Protein AF-W7VVU3-F1 (afdb_monomer)

Secondary structure (DSSP, 8-state):
--S--PPPHHHHHHHHHHHHHHHHHHHHHS------TTS-HHHHHHHHHHHHHHH-HHHHHHHHHHHHHHHHHHHHHGGGT--SSTTHHHHHHHHHHHHHHHHHHHHHHTTSS-TTTTHHHHHHHHHHHHHHHHHHTSS--SSGGGGTT-B--S-HHHHHHHHHTPPP--SHHHHHHHHHHHHHHHHHHHHHHGGG-TTEEEEEEEE-SS-EEEEEEE-S--TT-GGGGHHHHHHHHTT--

Radius of gyration: 20.14 Å; Cα contacts (8 Å, |Δi|>4): 264; chains: 1; bounding box: 54×47×54 Å

Sequence (241 aa):
MKGLELMPLEETVKWAKHNSWYVADLLARRGTEGVNPLIPRAEYEMLSFQTTFLQHPWLYMWLGEKVGMEGIRATCSSGHRQFGIKTITPCNIQWGCGIALFGRLFLIDGGLIGPNDYLDNLRIIYSFWRTVFEGYMRQRKPAVMDLGYTLQVLDQDVVEDLGNQVEPLNDPELRATVGQFNSLVQLMGFLDHYDNRLGLGDTGPYDLGDRLMIVRDCFVNEKAYPWTYVWEISRSRTRSC

Nearest PDB structures (foldseek):
  6xy4-assembly1_A  TM=2.802E-01  e=9.284E+00  Sheeppox virus (strain TU-V02127)

Solvent-accessible surface area (backbone atoms only — not comparable to full-atom values): 13549 Å² total; per-residue (Å²): 139,77,42,74,75,67,50,53,69,71,60,42,53,52,51,52,58,55,47,54,52,49,52,51,51,49,62,74,73,42,79,77,77,67,86,49,93,89,48,71,53,69,64,51,49,51,52,51,16,33,46,38,38,74,72,41,49,60,55,57,51,49,48,17,57,74,54,26,53,66,48,47,16,52,53,17,38,49,24,27,81,39,86,53,75,32,51,46,49,34,51,52,49,44,45,54,39,49,37,18,53,50,13,49,50,52,35,40,74,69,66,75,43,60,96,79,54,65,56,66,44,52,25,52,42,51,29,52,40,49,38,36,28,36,21,35,67,70,35,94,53,98,46,59,69,80,50,77,66,42,45,70,45,58,40,68,70,57,53,51,54,53,60,72,67,65,76,84,70,77,52,69,67,61,36,52,51,51,51,52,50,53,52,49,52,52,51,45,9,36,66,71,51,33,96,73,54,63,26,56,48,78,35,19,70,41,82,71,85,89,51,77,44,73,51,73,44,76,45,73,71,49,88,92,41,79,75,43,51,64,65,60,63,59,58,70,62,67,77,74,123

Foldseek 3Di:
DPFFDFDDLVVLVVLLVVLVVVVCCCVVPDCPPDPDVVDPCVVVLLVVLLCLQPPPLVVLVVCRVPQGLVSLLQQQQVVQADFPDSLLVLVVLLCSLSSNSVNVVSCCVVVVDPPPPPSVSSRSSVSSQQSSCCSQQVDSDNDCVVVVVARARHDPVNVVVVVVVDDDPPDPVSVVVVVVVVVVLQVLLCVQVPPVSSQKDWHGQDDPPVDTDIDMGGDQADPVDPSSCPVVVVVVVVVPD

Mean predicted aligned error: 8.35 Å

pLDDT: mean 79.0, std 14.34, range [35.91, 96.75]

Structure (mmCIF, N/CA/C/O backbone):
data_AF-W7VVU3-F1
#
_entry.id   AF-W7VVU3-F1
#
loop_
_atom_site.group_PDB
_atom_site.id
_atom_site.type_symbol
_atom_site.label_atom_id
_atom_site.label_alt_id
_atom_site.label_comp_id
_atom_site.label_asym_id
_atom_site.label_entity_id
_atom_site.label_seq_id
_atom_site.pdbx_PDB_ins_code
_atom_site.Cartn_x
_atom_site.Cartn_y
_atom_site.Cartn_z
_atom_site.occupancy
_atom_site.B_iso_or_equiv
_atom_site.auth_seq_id
_atom_site.auth_comp_id
_atom_site.auth_asym_id
_atom_site.auth_atom_id
_atom_site.pdbx_PDB_model_num
ATOM 1 N N . MET A 1 1 ? 20.011 12.086 -13.834 1.00 48.38 1 MET A N 1
ATOM 2 C CA . MET A 1 1 ? 19.241 11.393 -12.781 1.00 48.38 1 MET A CA 1
ATOM 3 C C . MET A 1 1 ? 19.939 11.566 -11.440 1.00 48.38 1 MET A C 1
ATOM 5 O O . MET A 1 1 ? 20.890 10.849 -11.160 1.00 48.38 1 MET A O 1
ATOM 9 N N . LYS A 1 2 ? 19.528 12.544 -10.631 1.00 47.12 2 LYS A N 1
ATOM 10 C CA . LYS A 1 2 ? 19.931 12.642 -9.220 1.00 47.12 2 LYS A CA 1
ATOM 11 C C . LYS A 1 2 ? 18.675 12.311 -8.414 1.00 47.12 2 LYS A C 1
ATOM 13 O O . LYS A 1 2 ? 17.773 13.134 -8.411 1.00 47.12 2 LYS A O 1
ATOM 18 N N . GLY A 1 3 ? 18.555 11.116 -7.837 1.00 63.38 3 GLY A N 1
ATOM 19 C CA . GLY A 1 3 ? 17.402 10.817 -6.974 1.00 63.38 3 GLY A CA 1
ATOM 20 C C . GLY A 1 3 ? 17.065 9.340 -6.823 1.00 63.38 3 GLY A C 1
ATOM 21 O O . GLY A 1 3 ? 17.047 8.859 -5.698 1.00 63.38 3 GLY A O 1
ATOM 22 N N . LEU A 1 4 ? 16.835 8.615 -7.925 1.00 71.94 4 LEU A N 1
ATOM 23 C CA . LEU A 1 4 ? 16.454 7.198 -7.881 1.00 71.94 4 LEU A CA 1
ATOM 24 C C . LEU A 1 4 ? 17.680 6.289 -8.050 1.00 71.94 4 LEU A C 1
ATOM 26 O O . LEU A 1 4 ? 18.235 6.179 -9.144 1.00 71.94 4 LEU A O 1
ATOM 30 N N . GLU A 1 5 ? 18.093 5.629 -6.970 1.00 81.81 5 GLU A N 1
ATOM 31 C CA . GLU A 1 5 ? 19.076 4.547 -7.032 1.00 81.81 5 GLU A CA 1
ATOM 32 C C . GLU A 1 5 ? 18.390 3.281 -7.554 1.00 81.81 5 GLU A C 1
ATOM 34 O O . GLU A 1 5 ? 17.555 2.682 -6.873 1.00 81.81 5 GLU A O 1
ATOM 39 N N . LEU A 1 6 ? 18.718 2.897 -8.790 1.00 88.25 6 LEU A N 1
ATOM 40 C CA . LEU A 1 6 ? 18.135 1.714 -9.407 1.00 88.25 6 LEU A CA 1
ATOM 41 C C . LEU A 1 6 ? 18.740 0.441 -8.819 1.00 88.25 6 LEU A C 1
ATOM 43 O O . LEU A 1 6 ? 19.956 0.252 -8.823 1.00 88.25 6 LEU A O 1
ATOM 47 N N . MET A 1 7 ? 17.867 -0.476 -8.423 1.00 89.19 7 MET A N 1
ATOM 48 C CA . MET A 1 7 ? 18.205 -1.837 -8.051 1.00 89.19 7 MET A CA 1
ATOM 49 C C . MET A 1 7 ? 19.054 -2.501 -9.159 1.00 89.19 7 MET A C 1
ATOM 51 O O . MET A 1 7 ? 18.775 -2.327 -10.362 1.00 89.19 7 MET A O 1
ATOM 55 N N . PRO A 1 8 ? 20.104 -3.261 -8.790 1.00 92.25 8 PRO A N 1
ATOM 56 C CA . PRO A 1 8 ? 20.842 -4.094 -9.730 1.00 92.25 8 PRO A CA 1
ATOM 57 C C . PRO A 1 8 ? 19.904 -5.042 -10.481 1.00 92.25 8 PRO A C 1
ATOM 59 O O . PRO A 1 8 ? 18.909 -5.517 -9.929 1.00 92.25 8 PRO A O 1
ATOM 62 N N . LEU A 1 9 ? 20.219 -5.339 -11.743 1.00 90.50 9 LEU A N 1
ATOM 63 C CA . LEU A 1 9 ? 19.366 -6.190 -12.578 1.00 90.50 9 LEU A CA 1
ATOM 64 C C . LEU A 1 9 ? 19.164 -7.583 -11.962 1.00 90.50 9 LEU A C 1
ATOM 66 O O . LEU A 1 9 ? 18.046 -8.085 -11.942 1.00 90.50 9 LEU A O 1
ATOM 70 N N . GLU A 1 10 ? 20.221 -8.181 -11.416 1.00 91.81 10 GLU A N 1
ATOM 71 C CA . GLU A 1 10 ? 20.154 -9.494 -10.766 1.00 91.81 10 GLU A CA 1
ATOM 72 C C . GLU A 1 10 ? 19.178 -9.501 -9.577 1.00 91.81 10 GLU A C 1
ATOM 74 O O . GLU A 1 10 ? 18.309 -10.371 -9.480 1.00 91.81 10 GLU A O 1
ATOM 79 N N . GLU A 1 11 ? 19.265 -8.489 -8.709 1.00 90.12 11 GLU A N 1
ATOM 80 C CA . GLU A 1 11 ? 18.349 -8.324 -7.578 1.00 90.12 11 GLU A CA 1
ATOM 81 C C . GLU A 1 11 ? 16.914 -8.070 -8.071 1.00 90.12 11 GLU A C 1
ATOM 83 O O . GLU A 1 11 ? 15.973 -8.684 -7.571 1.00 90.12 11 GLU A O 1
ATOM 88 N N . THR A 1 12 ? 16.751 -7.270 -9.128 1.00 90.00 12 THR A N 1
ATOM 89 C CA . THR A 1 12 ? 15.446 -6.985 -9.751 1.00 90.00 12 THR A CA 1
ATOM 90 C C . THR A 1 12 ? 14.784 -8.261 -10.267 1.00 90.00 12 THR A C 1
ATOM 92 O O . THR A 1 12 ? 13.604 -8.501 -10.020 1.00 90.00 12 THR A O 1
ATOM 95 N N . VAL A 1 13 ? 15.539 -9.126 -10.948 1.00 88.06 13 VAL A N 1
ATOM 96 C CA . VAL A 1 13 ? 15.036 -10.413 -11.452 1.00 88.06 13 VAL A CA 1
ATOM 97 C C . VAL A 1 13 ? 14.665 -11.348 -10.300 1.00 88.06 13 VAL A C 1
ATOM 99 O O . VAL A 1 13 ? 13.660 -12.057 -10.385 1.00 88.06 13 VAL A O 1
ATOM 102 N N . LYS A 1 14 ? 15.432 -11.344 -9.203 1.00 88.06 14 LYS A N 1
ATOM 103 C CA . LYS A 1 14 ? 15.097 -12.112 -7.995 1.00 88.06 14 LYS A CA 1
ATOM 104 C C . LYS A 1 14 ? 13.766 -11.651 -7.395 1.00 88.06 14 LYS A C 1
ATOM 106 O O . LYS A 1 14 ? 12.917 -12.492 -7.103 1.00 88.06 14 LYS A O 1
ATOM 111 N N . TRP A 1 15 ? 13.565 -10.339 -7.267 1.00 86.75 15 TRP A N 1
ATOM 112 C CA . TRP A 1 15 ? 12.301 -9.757 -6.808 1.00 86.75 15 TRP A CA 1
ATOM 113 C C . TRP A 1 15 ? 11.145 -10.080 -7.759 1.00 86.75 15 TRP A C 1
ATOM 115 O O . TRP A 1 15 ? 10.076 -10.462 -7.294 1.00 86.75 15 TRP A O 1
ATOM 125 N N . ALA A 1 16 ? 11.365 -10.024 -9.075 1.00 84.75 16 ALA A N 1
ATOM 126 C CA . ALA A 1 16 ? 10.360 -10.376 -10.079 1.00 84.75 16 ALA A CA 1
ATOM 127 C C . ALA A 1 16 ? 9.877 -11.826 -9.961 1.00 84.75 16 ALA A C 1
ATOM 129 O O . ALA A 1 16 ? 8.673 -12.087 -9.974 1.00 84.75 16 ALA A O 1
ATOM 130 N N . LYS A 1 17 ? 10.809 -12.771 -9.794 1.00 83.69 17 LYS A N 1
ATOM 131 C CA . LYS A 1 17 ? 10.479 -14.185 -9.577 1.00 83.69 17 LYS A CA 1
ATOM 132 C C . LYS A 1 17 ? 9.699 -14.379 -8.282 1.00 83.69 17 LYS A C 1
ATOM 134 O O . LYS A 1 17 ? 8.668 -15.040 -8.290 1.00 83.69 17 LYS A O 1
ATOM 139 N N . HIS A 1 18 ? 10.150 -13.766 -7.191 1.00 81.81 18 HIS A N 1
ATOM 140 C CA . HIS A 1 18 ? 9.465 -13.869 -5.901 1.00 81.81 18 HIS A CA 1
ATOM 141 C C . HIS A 1 18 ? 8.060 -13.254 -5.942 1.00 81.81 18 HIS A C 1
ATOM 143 O O . HIS A 1 18 ? 7.106 -13.842 -5.446 1.00 81.81 18 HIS A O 1
ATOM 149 N N . ASN A 1 19 ? 7.896 -12.126 -6.635 1.00 79.31 19 ASN A N 1
ATOM 150 C CA . ASN A 1 19 ? 6.600 -11.479 -6.801 1.00 79.31 19 ASN A CA 1
ATOM 151 C C . ASN A 1 19 ? 5.595 -12.326 -7.593 1.00 79.31 19 ASN A C 1
ATOM 153 O O . ASN A 1 19 ? 4.405 -12.273 -7.310 1.00 79.31 19 ASN A O 1
ATOM 157 N N . SER A 1 20 ? 6.046 -13.136 -8.555 1.00 77.19 20 SER A N 1
ATOM 158 C CA . SER A 1 20 ? 5.140 -14.048 -9.271 1.00 77.19 20 SER A CA 1
ATOM 159 C C . SER A 1 20 ? 4.461 -15.057 -8.333 1.00 77.19 20 SER A C 1
ATOM 161 O O . SER A 1 20 ? 3.283 -15.360 -8.511 1.00 77.19 20 SER A O 1
ATOM 163 N N . TRP A 1 21 ? 5.161 -15.494 -7.278 1.00 79.12 21 TRP A N 1
ATOM 164 C CA . TRP A 1 21 ? 4.574 -16.326 -6.230 1.00 79.12 21 TRP A CA 1
ATOM 165 C C . TRP A 1 21 ? 3.522 -15.562 -5.421 1.00 79.12 21 TRP A C 1
ATOM 167 O O . TRP A 1 21 ? 2.470 -16.122 -5.144 1.00 79.12 21 TRP A O 1
ATOM 177 N N . TYR A 1 22 ? 3.744 -14.280 -5.112 1.00 74.44 22 TYR A N 1
ATOM 178 C CA . TYR A 1 22 ? 2.735 -13.447 -4.443 1.00 74.44 22 TYR A CA 1
ATOM 179 C C . TYR A 1 22 ? 1.463 -13.284 -5.233 1.00 74.44 22 TYR A C 1
ATOM 181 O O . TYR A 1 22 ? 0.388 -13.324 -4.653 1.00 74.44 22 TYR A O 1
ATOM 189 N N . VAL A 1 23 ? 1.582 -13.076 -6.541 1.00 73.06 23 VAL A N 1
ATOM 190 C CA . VAL A 1 23 ? 0.410 -12.935 -7.403 1.00 73.06 23 VAL A CA 1
ATOM 191 C C . VAL A 1 23 ? -0.393 -14.225 -7.362 1.00 73.06 23 VAL A C 1
ATOM 193 O O . VAL A 1 23 ? -1.596 -14.187 -7.132 1.00 73.06 23 VAL A O 1
ATOM 196 N N . ALA A 1 24 ? 0.283 -15.367 -7.503 1.00 72.62 24 ALA A N 1
ATOM 197 C CA . ALA A 1 24 ? -0.355 -16.670 -7.408 1.00 72.62 24 ALA A CA 1
ATOM 198 C C . ALA A 1 24 ? -0.984 -16.906 -6.025 1.00 72.62 24 ALA A C 1
ATOM 200 O O . ALA A 1 24 ? -2.122 -17.345 -5.953 1.00 72.62 24 ALA A O 1
ATOM 201 N N . ASP A 1 25 ? -0.287 -16.592 -4.933 1.00 72.88 25 ASP A N 1
ATOM 202 C CA . ASP A 1 25 ? -0.786 -16.788 -3.569 1.00 72.88 25 ASP A CA 1
ATOM 203 C C . ASP A 1 25 ? -1.980 -15.869 -3.254 1.00 72.88 25 ASP A C 1
ATOM 205 O O . ASP A 1 25 ? -3.008 -16.337 -2.765 1.00 72.88 25 ASP A O 1
ATOM 209 N N . LEU A 1 26 ? -1.888 -14.587 -3.621 1.00 68.75 26 LEU A N 1
ATOM 210 C CA . LEU A 1 26 ? -2.946 -13.593 -3.451 1.00 68.75 26 LEU A CA 1
ATOM 211 C C . LEU A 1 26 ? -4.193 -13.965 -4.261 1.00 68.75 26 LEU A C 1
ATOM 213 O O . LEU A 1 26 ? -5.275 -14.015 -3.684 1.00 68.75 26 LEU A O 1
ATOM 217 N N . LEU A 1 27 ? -4.041 -14.249 -5.561 1.00 65.38 27 LEU A N 1
ATOM 218 C CA . LEU A 1 27 ? -5.159 -14.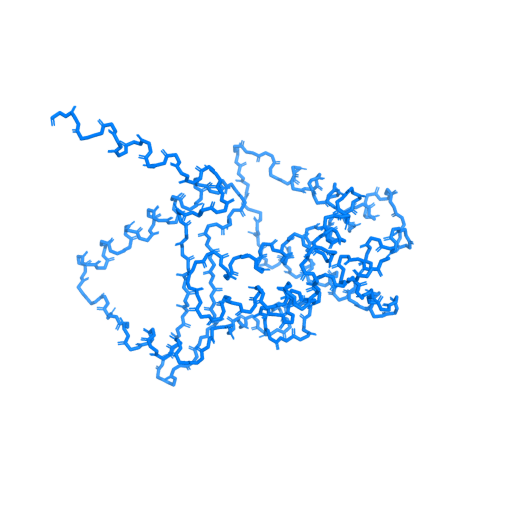582 -6.450 1.00 65.38 27 LEU A CA 1
ATOM 219 C C . LEU A 1 27 ? -5.760 -15.962 -6.138 1.00 65.38 27 LEU A C 1
ATOM 221 O O . LEU A 1 27 ? -6.975 -16.117 -6.179 1.00 65.38 27 LEU A O 1
ATOM 225 N N . ALA A 1 28 ? -4.9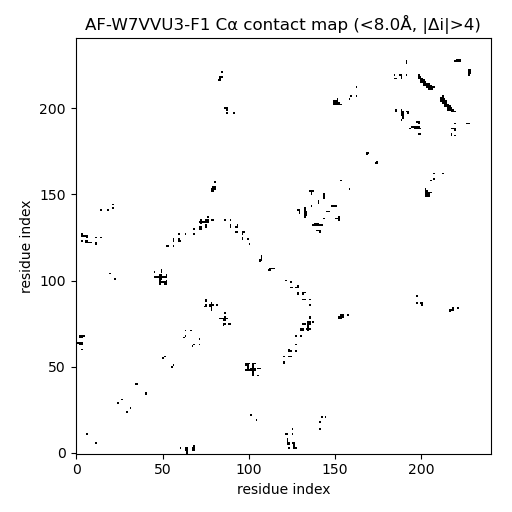44 -16.965 -5.790 1.00 59.94 28 ALA A N 1
ATOM 226 C CA . ALA A 1 28 ? -5.441 -18.320 -5.536 1.00 59.94 28 ALA A CA 1
ATOM 227 C C . ALA A 1 28 ? -6.069 -18.493 -4.146 1.00 59.94 28 ALA A C 1
ATOM 229 O O . ALA A 1 28 ? -6.953 -19.333 -3.981 1.00 59.94 28 ALA A O 1
ATOM 230 N N . ARG A 1 29 ? -5.604 -17.756 -3.125 1.00 55.16 29 ARG A N 1
ATOM 231 C CA . ARG A 1 29 ? -6.071 -17.937 -1.735 1.00 55.16 29 ARG A CA 1
ATOM 232 C C . ARG A 1 29 ? -7.075 -16.899 -1.276 1.00 55.16 29 ARG A C 1
ATOM 234 O O . ARG A 1 29 ? -7.816 -17.160 -0.329 1.00 55.16 29 ARG A O 1
ATOM 241 N N . ARG A 1 30 ? -7.097 -15.717 -1.887 1.00 52.91 30 ARG A N 1
ATOM 242 C CA . ARG A 1 30 ? -8.020 -14.650 -1.514 1.00 52.91 30 ARG A CA 1
ATOM 243 C C . ARG A 1 30 ? -8.823 -14.317 -2.750 1.00 52.91 30 ARG A C 1
ATOM 245 O O . ARG A 1 30 ? -8.315 -13.664 -3.648 1.00 52.91 30 ARG A O 1
ATOM 252 N N . GLY A 1 31 ? -10.081 -14.753 -2.766 1.00 49.28 31 GLY A N 1
ATOM 253 C CA . GLY A 1 31 ? -11.094 -14.258 -3.693 1.00 49.28 31 GLY A CA 1
ATOM 254 C C . GLY A 1 31 ? -11.287 -12.755 -3.496 1.00 49.28 31 GLY A C 1
ATOM 255 O O . GLY A 1 31 ? -12.267 -12.308 -2.908 1.00 49.28 31 GLY A O 1
ATOM 256 N N . THR A 1 32 ? -10.319 -11.957 -3.947 1.00 50.88 32 THR A N 1
ATOM 257 C CA . THR A 1 32 ? -10.459 -10.517 -4.147 1.00 50.88 32 THR A CA 1
ATOM 258 C C . THR A 1 32 ? -11.517 -10.252 -5.214 1.00 50.88 32 THR A C 1
ATOM 260 O O . THR A 1 32 ? -12.060 -9.153 -5.253 1.00 50.88 32 THR A O 1
ATOM 263 N N . GLU A 1 33 ? -11.865 -11.270 -6.003 1.00 53.88 33 GLU A N 1
ATOM 264 C CA . GLU A 1 33 ? -12.944 -11.350 -6.981 1.00 53.88 33 GLU A CA 1
ATOM 265 C C . GLU A 1 33 ? -14.331 -11.369 -6.318 1.00 53.88 33 GLU A C 1
ATOM 267 O O . GLU A 1 33 ? -15.066 -12.354 -6.321 1.00 53.88 33 GLU A O 1
ATOM 272 N N . GLY A 1 34 ? -14.726 -10.235 -5.745 1.00 53.66 34 GLY A N 1
ATOM 273 C CA . GLY A 1 34 ? -16.145 -9.910 -5.692 1.00 53.66 34 GLY A CA 1
ATOM 274 C C . GLY A 1 34 ? -16.574 -9.479 -7.090 1.00 53.66 34 GLY A C 1
ATOM 275 O O . GLY A 1 34 ? -16.067 -8.471 -7.585 1.00 53.66 34 GLY A O 1
ATOM 276 N N . VAL A 1 35 ? -17.487 -10.215 -7.727 1.00 57.41 35 VAL A N 1
ATOM 277 C CA . VAL A 1 35 ? -18.162 -9.729 -8.937 1.00 57.41 35 VAL A CA 1
ATOM 278 C C . VAL A 1 35 ? -19.020 -8.542 -8.516 1.00 57.41 35 VAL A C 1
ATOM 280 O O . VAL A 1 35 ? -20.023 -8.709 -7.824 1.00 57.41 35 VAL A O 1
ATOM 283 N N . ASN A 1 36 ? -18.605 -7.336 -8.894 1.00 60.09 36 ASN A N 1
ATOM 284 C CA . ASN A 1 36 ? -19.442 -6.157 -8.760 1.00 60.09 36 ASN A CA 1
ATOM 285 C C . ASN A 1 36 ? -20.296 -6.044 -10.033 1.00 60.09 36 ASN A C 1
ATOM 287 O O . ASN A 1 36 ? -19.755 -5.706 -11.080 1.00 60.09 36 ASN A O 1
ATOM 291 N N . PRO A 1 37 ? -21.615 -6.306 -9.994 1.00 66.38 37 PRO A N 1
ATOM 292 C CA . PRO A 1 37 ? -22.450 -6.237 -11.195 1.00 66.38 37 PRO A CA 1
ATOM 293 C C . PRO A 1 37 ? -22.565 -4.814 -11.767 1.00 66.38 37 PRO A C 1
ATOM 295 O O . PRO A 1 37 ? -23.061 -4.647 -12.877 1.00 66.38 37 PRO A O 1
ATOM 298 N N . LEU A 1 38 ? -22.131 -3.788 -11.023 1.00 67.19 38 LEU A N 1
ATOM 299 C CA . LEU A 1 38 ? -22.167 -2.394 -11.461 1.00 67.19 38 LEU A CA 1
ATOM 300 C C . LEU A 1 38 ? -20.971 -2.006 -12.338 1.00 67.19 38 LEU A C 1
ATOM 302 O O . LEU A 1 38 ? -21.062 -1.018 -13.063 1.00 67.19 38 LEU A O 1
ATOM 306 N N . ILE A 1 39 ? -19.847 -2.726 -12.254 1.00 67.69 39 ILE A N 1
ATOM 307 C CA . ILE A 1 39 ? -18.584 -2.330 -12.890 1.00 67.69 39 ILE A CA 1
ATOM 308 C C . ILE A 1 39 ? -17.892 -3.579 -13.449 1.00 67.69 39 ILE A C 1
ATOM 310 O O . ILE A 1 39 ? -17.700 -4.531 -12.692 1.00 67.69 39 ILE A O 1
ATOM 314 N N . PRO A 1 40 ? -17.444 -3.582 -14.722 1.00 74.00 40 PRO A N 1
ATOM 315 C CA . PRO A 1 40 ? -16.589 -4.638 -15.269 1.00 74.00 40 PRO A CA 1
ATOM 316 C C . PRO A 1 40 ? -15.184 -4.537 -14.656 1.00 74.00 40 PRO A C 1
ATOM 318 O O . PRO A 1 40 ? -14.240 -3.999 -15.241 1.00 74.00 40 PRO A O 1
ATOM 321 N N . ARG A 1 41 ? -15.088 -4.946 -13.388 1.00 75.62 41 ARG A N 1
ATOM 322 C CA . ARG A 1 41 ? -13.937 -4.694 -12.525 1.00 75.62 41 ARG A CA 1
ATOM 323 C C . ARG A 1 41 ? -12.686 -5.376 -13.058 1.00 75.62 41 ARG A C 1
ATOM 325 O O . ARG A 1 41 ? -11.657 -4.720 -13.152 1.00 75.62 41 ARG A O 1
ATOM 332 N N . ALA A 1 42 ? -12.779 -6.653 -13.422 1.00 76.06 42 ALA A N 1
ATOM 333 C CA . ALA A 1 42 ? -11.634 -7.433 -13.884 1.00 76.06 42 ALA A CA 1
ATOM 334 C C . ALA A 1 42 ? -11.027 -6.834 -15.161 1.00 76.06 42 ALA A C 1
ATOM 336 O O . ALA A 1 42 ? -9.811 -6.680 -15.268 1.00 76.06 42 ALA A O 1
ATOM 337 N N . GLU A 1 43 ? -11.875 -6.429 -16.106 1.00 81.31 43 GLU A N 1
ATOM 338 C CA . GLU A 1 43 ? -11.462 -5.831 -17.371 1.00 81.31 43 GLU A CA 1
ATOM 339 C C . GLU A 1 43 ? -10.805 -4.462 -17.157 1.00 81.31 43 GLU A C 1
ATOM 341 O O . GLU A 1 43 ? -9.733 -4.193 -17.706 1.00 81.31 43 GLU A O 1
ATOM 346 N N . TYR A 1 44 ? -11.414 -3.603 -16.333 1.00 79.94 44 TYR A N 1
ATOM 347 C CA . TYR A 1 44 ? -10.851 -2.290 -16.016 1.00 79.94 44 TYR A CA 1
ATOM 348 C C . TYR A 1 44 ? -9.555 -2.388 -15.196 1.00 79.94 44 TYR A C 1
ATOM 350 O O . TYR A 1 44 ? -8.602 -1.657 -15.480 1.00 79.94 44 TYR A O 1
ATOM 358 N N . GLU A 1 45 ? -9.487 -3.283 -14.206 1.00 79.75 45 GLU A N 1
ATOM 359 C CA . GLU A 1 45 ? -8.281 -3.530 -13.411 1.00 79.75 45 GLU A CA 1
ATOM 360 C C . GLU A 1 45 ? -7.150 -4.017 -14.314 1.00 79.75 45 GLU A C 1
ATOM 362 O O . GLU A 1 45 ? -6.089 -3.398 -14.340 1.00 79.75 45 GLU A O 1
ATOM 367 N N . MET A 1 46 ? -7.391 -5.040 -15.139 1.00 82.31 46 MET A N 1
ATOM 368 C CA . MET A 1 46 ? -6.393 -5.555 -16.075 1.00 82.31 46 MET A CA 1
ATOM 369 C C . MET A 1 46 ? -5.835 -4.439 -16.971 1.00 82.31 46 MET A C 1
ATOM 371 O O . MET A 1 46 ? -4.617 -4.262 -17.038 1.00 82.31 46 MET A O 1
ATOM 375 N N . LEU A 1 47 ? -6.700 -3.642 -17.610 1.00 87.19 47 LEU A N 1
ATOM 376 C CA . LEU A 1 47 ? -6.268 -2.522 -18.454 1.00 87.19 47 LEU A CA 1
ATOM 377 C C . LEU A 1 47 ? -5.478 -1.469 -17.664 1.00 87.19 47 LEU A C 1
ATOM 379 O O . LEU A 1 47 ? -4.435 -0.996 -18.126 1.00 87.19 47 LEU A O 1
ATOM 383 N N . SER A 1 48 ? -5.934 -1.119 -16.462 1.00 85.69 48 SER A N 1
ATOM 384 C CA . SER A 1 48 ? -5.267 -0.141 -15.594 1.00 85.69 48 SER A CA 1
ATOM 385 C C . SER A 1 48 ? -3.882 -0.619 -15.164 1.00 85.69 48 SER A C 1
ATOM 387 O O . SER A 1 48 ? -2.923 0.156 -15.141 1.00 85.69 48 SER A O 1
ATOM 389 N N . PHE A 1 49 ? -3.746 -1.911 -14.875 1.00 87.94 49 PHE A N 1
ATOM 390 C CA . PHE A 1 49 ? -2.497 -2.519 -14.436 1.00 87.94 49 PHE A CA 1
ATOM 391 C C . PHE A 1 49 ? -1.468 -2.504 -15.567 1.00 87.94 49 PHE A C 1
ATOM 393 O O . PHE A 1 49 ? -0.335 -2.048 -15.384 1.00 87.94 49 PHE A O 1
ATOM 400 N N . GLN A 1 50 ? -1.882 -2.932 -16.762 1.00 90.62 50 GLN A N 1
ATOM 401 C CA . GLN A 1 50 ? -1.049 -2.908 -17.967 1.00 90.62 50 GLN A CA 1
ATOM 402 C C . GLN A 1 50 ? -0.621 -1.478 -18.327 1.00 90.62 50 GLN A C 1
ATOM 404 O O . GLN A 1 50 ? 0.556 -1.228 -18.596 1.00 90.62 50 GLN A O 1
ATOM 409 N N . THR A 1 51 ? -1.554 -0.524 -18.262 1.00 90.50 51 THR A N 1
ATOM 410 C CA . THR A 1 51 ? -1.285 0.899 -18.526 1.00 90.50 51 THR A CA 1
ATOM 411 C C . THR A 1 51 ? -0.269 1.460 -17.535 1.00 90.50 51 THR A C 1
ATOM 413 O O . THR A 1 51 ? 0.692 2.112 -17.939 1.00 90.50 51 THR A O 1
ATOM 416 N N . THR A 1 52 ? -0.413 1.142 -16.246 1.00 88.94 52 THR A N 1
ATOM 417 C CA . THR A 1 52 ? 0.527 1.584 -15.205 1.00 88.94 52 THR A CA 1
ATOM 418 C C . THR A 1 52 ? 1.945 1.077 -15.470 1.00 88.94 52 THR A C 1
ATOM 420 O O . THR A 1 52 ? 2.899 1.849 -15.368 1.00 88.94 52 THR A O 1
ATOM 423 N N . PHE A 1 53 ? 2.092 -0.183 -15.889 1.00 91.75 53 PHE A N 1
ATOM 424 C CA . PHE A 1 53 ? 3.393 -0.765 -16.225 1.00 91.75 53 PHE A CA 1
ATOM 425 C C . PHE A 1 53 ? 4.064 -0.121 -17.441 1.00 91.75 53 PHE A C 1
ATOM 427 O O . PHE A 1 53 ? 5.269 0.141 -17.434 1.00 91.75 53 PHE A O 1
ATOM 434 N N . LEU A 1 54 ? 3.290 0.091 -18.505 1.00 91.69 54 LEU A N 1
ATOM 435 C CA . LEU A 1 54 ? 3.817 0.552 -19.786 1.00 91.69 54 LEU A CA 1
ATOM 436 C C . LEU A 1 54 ? 4.040 2.064 -19.803 1.00 91.69 54 LEU A C 1
ATOM 438 O O . LEU A 1 54 ? 5.055 2.527 -20.320 1.00 91.69 54 LEU A O 1
ATOM 442 N N . GLN A 1 55 ? 3.100 2.832 -19.248 1.00 90.06 55 GLN A N 1
ATOM 443 C CA . GLN A 1 55 ? 3.012 4.277 -19.469 1.00 90.06 55 GLN A CA 1
ATOM 444 C C . GLN A 1 55 ? 3.386 5.120 -18.257 1.00 90.06 55 GLN A C 1
ATOM 446 O O . GLN A 1 55 ? 3.747 6.280 -18.433 1.00 90.06 55 GLN A O 1
ATOM 451 N N . HIS A 1 56 ? 3.296 4.585 -17.039 1.00 88.69 56 HIS A N 1
ATOM 452 C CA . HIS A 1 56 ? 3.474 5.358 -15.809 1.00 88.69 56 HIS A CA 1
ATOM 453 C C . HIS A 1 56 ? 4.750 5.109 -14.972 1.00 88.69 56 HIS A C 1
ATOM 455 O O . HIS A 1 56 ? 4.839 5.703 -13.895 1.00 88.69 56 HIS A O 1
ATOM 461 N N . PRO A 1 57 ? 5.804 4.384 -15.423 1.00 88.50 57 PRO A N 1
ATOM 462 C CA . PRO A 1 57 ? 7.070 4.321 -14.680 1.00 88.50 57 PRO A CA 1
ATOM 463 C C . PRO A 1 57 ? 7.697 5.690 -14.380 1.00 88.50 57 PRO A C 1
ATOM 465 O O . PRO A 1 57 ? 8.389 5.865 -13.376 1.00 88.50 57 PRO A O 1
ATOM 468 N N . TRP A 1 58 ? 7.435 6.683 -15.234 1.00 88.50 58 TRP A N 1
ATOM 469 C CA . TRP A 1 58 ? 7.916 8.049 -15.044 1.00 88.50 58 TRP A CA 1
ATOM 470 C C . TRP A 1 58 ? 7.357 8.712 -13.779 1.00 88.50 58 TRP A C 1
ATOM 472 O O . TRP A 1 58 ? 8.014 9.605 -13.255 1.00 88.50 58 TRP A O 1
ATOM 482 N N . LEU A 1 59 ? 6.199 8.285 -13.254 1.00 87.25 59 LEU A N 1
ATOM 483 C CA . LEU A 1 59 ? 5.661 8.823 -11.999 1.00 87.25 59 LEU A CA 1
ATOM 484 C C . LEU A 1 59 ? 6.595 8.507 -10.827 1.00 87.25 59 LEU A C 1
ATOM 486 O O . LEU A 1 59 ? 6.881 9.387 -10.019 1.00 87.25 59 LEU A O 1
ATOM 490 N N . TYR A 1 60 ? 7.131 7.286 -10.764 1.00 87.06 60 TYR A N 1
ATOM 491 C CA . TYR A 1 60 ? 8.086 6.894 -9.723 1.00 87.06 60 TYR A CA 1
ATOM 492 C C . TYR A 1 60 ? 9.407 7.654 -9.859 1.00 87.06 60 TYR A C 1
ATOM 494 O O . TYR A 1 60 ? 9.975 8.094 -8.860 1.00 87.06 60 TYR A O 1
ATOM 502 N N . MET A 1 61 ? 9.866 7.860 -11.098 1.00 87.56 61 MET A N 1
ATOM 503 C CA . MET A 1 61 ? 11.037 8.695 -11.382 1.00 87.56 61 MET A CA 1
ATOM 504 C C . MET A 1 61 ? 10.812 10.131 -10.914 1.00 87.56 61 MET A C 1
ATOM 506 O O . MET A 1 61 ? 11.636 10.679 -10.190 1.00 87.56 61 MET A O 1
ATOM 510 N N . TRP A 1 62 ? 9.675 10.716 -11.280 1.00 88.94 62 TRP A N 1
ATOM 511 C CA . TRP A 1 62 ? 9.305 12.079 -10.926 1.00 88.94 62 TRP A CA 1
ATOM 512 C C . TRP A 1 62 ? 9.197 12.263 -9.407 1.00 88.94 62 TRP A C 1
ATOM 514 O O . TRP A 1 62 ? 9.745 13.222 -8.866 1.00 88.94 62 TRP A O 1
ATOM 524 N N . LEU A 1 63 ? 8.578 11.316 -8.694 1.00 85.38 63 LEU A N 1
ATOM 525 C CA . LEU A 1 63 ? 8.541 11.312 -7.228 1.00 85.38 63 LEU A CA 1
ATOM 526 C C . LEU A 1 63 ? 9.951 11.212 -6.628 1.00 85.38 63 LEU A C 1
ATOM 528 O O . LEU A 1 63 ? 10.294 11.984 -5.731 1.00 85.38 63 LEU A O 1
ATOM 532 N N . GLY A 1 64 ? 10.787 10.313 -7.155 1.00 86.31 64 GLY A N 1
ATOM 533 C CA . GLY A 1 64 ? 12.182 10.163 -6.742 1.00 86.31 64 GLY A CA 1
ATOM 534 C C . GLY A 1 64 ? 13.025 11.419 -6.987 1.00 86.31 64 GLY A C 1
ATOM 535 O O . GLY A 1 64 ? 13.898 11.733 -6.185 1.00 86.31 64 GLY A O 1
ATOM 536 N N . GLU A 1 65 ? 12.748 12.178 -8.046 1.00 88.81 65 GLU A N 1
ATOM 537 C CA . GLU A 1 65 ? 13.409 13.457 -8.332 1.00 88.81 65 GLU A CA 1
ATOM 538 C C . GLU A 1 65 ? 12.922 14.597 -7.430 1.00 88.81 65 GLU A C 1
ATOM 540 O O . GLU A 1 65 ? 13.714 15.460 -7.052 1.00 88.81 65 GLU A O 1
ATOM 545 N N . LYS A 1 66 ? 11.627 14.630 -7.091 1.00 88.06 66 LYS A N 1
ATOM 546 C CA . LYS A 1 66 ? 11.031 15.715 -6.296 1.00 88.06 66 LYS A CA 1
ATOM 547 C C . LYS A 1 66 ? 11.257 15.571 -4.800 1.00 88.06 66 LYS A C 1
ATOM 549 O O . LYS A 1 66 ? 11.485 16.573 -4.129 1.00 88.06 66 LYS A O 1
ATOM 554 N N . VAL A 1 67 ? 11.156 14.350 -4.290 1.00 84.81 67 VAL A N 1
ATOM 555 C CA . VAL A 1 67 ? 11.159 14.065 -2.850 1.00 84.81 67 VAL A CA 1
ATOM 556 C C . VAL A 1 67 ? 12.439 13.338 -2.426 1.00 84.81 67 VAL A C 1
ATOM 558 O O . VAL A 1 67 ? 12.861 13.447 -1.276 1.00 84.81 67 VAL A O 1
ATOM 561 N N . GLY A 1 68 ? 13.096 12.631 -3.352 1.00 87.94 68 GLY A N 1
ATOM 562 C CA . GLY A 1 68 ? 14.214 11.745 -3.035 1.00 87.94 68 GLY A CA 1
ATOM 563 C C . GLY A 1 68 ? 13.759 10.454 -2.350 1.00 87.94 68 GLY A C 1
ATOM 564 O O . GLY A 1 68 ? 12.711 10.402 -1.705 1.00 87.94 68 GLY A O 1
ATOM 565 N N . MET A 1 69 ? 14.570 9.398 -2.453 1.00 84.75 69 MET A N 1
ATOM 566 C CA . MET A 1 69 ? 14.236 8.097 -1.848 1.00 84.75 69 MET A CA 1
ATOM 567 C C . MET A 1 69 ? 14.148 8.160 -0.326 1.00 84.75 69 MET A C 1
ATOM 569 O O . MET A 1 69 ? 13.274 7.528 0.260 1.00 84.75 69 MET A O 1
ATOM 573 N N . GLU A 1 70 ? 14.990 8.970 0.315 1.00 87.06 70 GLU A N 1
ATOM 574 C CA . GLU A 1 70 ? 14.923 9.156 1.765 1.00 87.06 70 GLU A CA 1
ATOM 575 C C . GLU A 1 70 ? 13.655 9.911 2.187 1.00 87.06 70 GLU A C 1
ATOM 577 O O . GLU A 1 70 ? 13.019 9.541 3.168 1.00 87.06 70 GLU A O 1
ATOM 582 N N . GLY A 1 71 ? 13.216 10.910 1.415 1.00 86.12 71 GLY A N 1
ATOM 583 C CA . GLY A 1 71 ? 11.959 11.606 1.690 1.00 86.12 71 GLY A CA 1
ATOM 584 C C . GLY A 1 71 ? 10.734 10.707 1.486 1.00 86.12 71 GLY A C 1
ATOM 585 O O . GLY A 1 71 ? 9.788 10.762 2.274 1.00 86.12 71 GLY A O 1
ATOM 586 N N . ILE A 1 72 ? 10.765 9.824 0.479 1.00 83.25 72 ILE A N 1
ATOM 587 C CA . ILE A 1 72 ? 9.736 8.793 0.274 1.00 83.25 72 ILE A CA 1
ATOM 588 C C . ILE A 1 72 ? 9.712 7.833 1.465 1.00 83.25 72 ILE A C 1
ATOM 590 O O . ILE A 1 72 ? 8.644 7.595 2.030 1.00 83.25 72 ILE A O 1
ATOM 594 N N . ARG A 1 73 ? 10.879 7.328 1.888 1.00 84.12 73 ARG A N 1
ATOM 595 C CA . ARG A 1 73 ? 11.007 6.445 3.053 1.00 84.12 73 ARG A CA 1
ATOM 596 C C . ARG A 1 73 ? 10.455 7.112 4.313 1.00 84.12 73 ARG A C 1
ATOM 598 O O . ARG A 1 73 ? 9.589 6.531 4.957 1.00 84.12 73 ARG A O 1
ATOM 605 N N . ALA A 1 74 ? 10.875 8.342 4.610 1.00 83.69 74 ALA A N 1
ATOM 606 C CA . ALA A 1 74 ? 10.415 9.106 5.769 1.00 83.69 74 ALA A CA 1
ATOM 607 C C . ALA A 1 74 ? 8.898 9.360 5.742 1.00 83.69 74 ALA A C 1
ATOM 609 O O . ALA A 1 74 ? 8.222 9.221 6.762 1.00 83.69 74 ALA A O 1
ATOM 610 N N . THR A 1 75 ? 8.342 9.671 4.566 1.00 81.75 75 THR A N 1
ATOM 611 C CA . THR A 1 75 ? 6.889 9.807 4.386 1.00 81.75 75 THR A CA 1
ATOM 612 C C . THR A 1 75 ? 6.185 8.495 4.713 1.00 81.75 75 THR A C 1
ATOM 614 O O . THR A 1 75 ? 5.207 8.496 5.459 1.00 81.75 75 THR A O 1
ATOM 617 N N . CYS A 1 76 ? 6.713 7.369 4.232 1.00 80.56 76 CYS A N 1
ATOM 618 C CA . CYS A 1 76 ? 6.143 6.055 4.505 1.00 80.56 76 CYS A CA 1
ATOM 619 C C . CYS A 1 76 ? 6.259 5.646 5.982 1.00 80.56 76 CYS A C 1
ATOM 621 O O . CYS A 1 76 ? 5.341 5.031 6.517 1.00 80.56 76 CYS A O 1
ATOM 623 N N . SER A 1 77 ? 7.342 6.029 6.660 1.00 82.25 77 SER A N 1
ATOM 624 C CA . SER A 1 77 ? 7.531 5.768 8.092 1.00 82.25 77 SER A CA 1
ATOM 625 C C . SER A 1 77 ? 6.644 6.629 8.993 1.00 82.25 77 SER A C 1
ATOM 627 O O . SER A 1 77 ? 6.389 6.273 10.138 1.00 82.25 77 SER A O 1
ATOM 629 N N . SER A 1 78 ? 6.110 7.752 8.505 1.00 78.75 78 SER A N 1
ATOM 630 C CA . SER A 1 78 ? 5.221 8.591 9.322 1.00 78.75 78 SER A CA 1
ATOM 631 C C . SER A 1 78 ? 3.918 7.887 9.739 1.00 78.75 78 SER A C 1
ATOM 633 O O . SER A 1 78 ? 3.333 8.247 10.763 1.00 78.75 78 SER A O 1
ATOM 635 N N . GLY A 1 79 ? 3.507 6.844 9.007 1.00 76.12 79 GLY A N 1
ATOM 636 C CA . GLY A 1 79 ? 2.373 5.986 9.359 1.00 76.12 79 GLY A CA 1
ATOM 637 C C . GLY A 1 79 ? 2.578 5.159 10.635 1.00 76.12 79 GLY A C 1
ATOM 638 O O . GLY A 1 79 ? 1.626 4.590 11.145 1.00 76.12 79 GLY A O 1
ATOM 639 N N . HIS A 1 80 ? 3.784 5.105 11.204 1.00 84.25 80 HIS A N 1
ATOM 640 C CA . HIS A 1 80 ? 4.030 4.359 12.448 1.00 84.25 80 HIS A CA 1
ATOM 641 C C . HIS A 1 80 ? 3.413 5.019 13.686 1.00 84.25 80 HIS A C 1
ATOM 643 O O . HIS A 1 80 ? 3.243 4.363 14.711 1.00 84.25 80 HIS A O 1
ATOM 649 N N . ARG A 1 81 ? 3.084 6.315 13.591 1.00 84.06 81 ARG A N 1
AT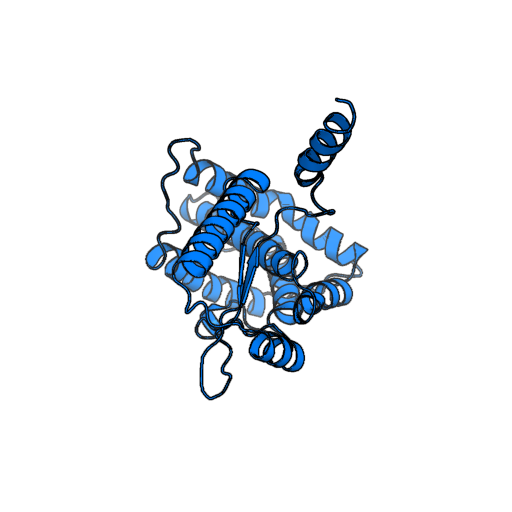OM 650 C CA . ARG A 1 81 ? 2.543 7.115 14.703 1.00 84.06 81 ARG A CA 1
ATOM 651 C C . ARG A 1 81 ? 1.294 7.921 14.364 1.00 84.06 81 ARG A C 1
ATOM 653 O O . ARG A 1 81 ? 0.700 8.512 15.258 1.00 84.06 81 ARG A O 1
ATOM 660 N N . GLN A 1 82 ? 0.939 8.039 13.087 1.00 74.38 82 GLN A N 1
ATOM 661 C CA . GLN A 1 82 ? -0.173 8.878 12.637 1.00 74.38 82 GLN A CA 1
ATOM 662 C C . GLN A 1 82 ? -1.315 7.994 12.141 1.00 74.38 82 GLN A C 1
ATOM 664 O O . GLN A 1 82 ? -1.126 7.232 11.196 1.00 74.38 82 GLN A O 1
ATOM 669 N N . PHE A 1 83 ? -2.481 8.129 12.776 1.00 68.62 83 PHE A N 1
ATOM 670 C CA . PHE A 1 83 ? -3.720 7.467 12.368 1.00 68.62 83 PHE A CA 1
ATOM 671 C C . PHE A 1 83 ? -4.339 8.162 11.150 1.00 68.62 83 PHE A C 1
ATOM 673 O O . PHE A 1 83 ? -4.365 9.395 11.072 1.00 68.62 83 PHE A O 1
ATOM 680 N N . GLY A 1 84 ? -4.852 7.365 10.210 1.00 62.31 84 GLY A N 1
ATOM 681 C CA . GLY A 1 84 ? -5.347 7.831 8.910 1.00 62.31 84 GLY A CA 1
ATOM 682 C C . GLY A 1 84 ? -4.240 8.268 7.935 1.00 62.31 84 GLY A C 1
ATOM 683 O O . 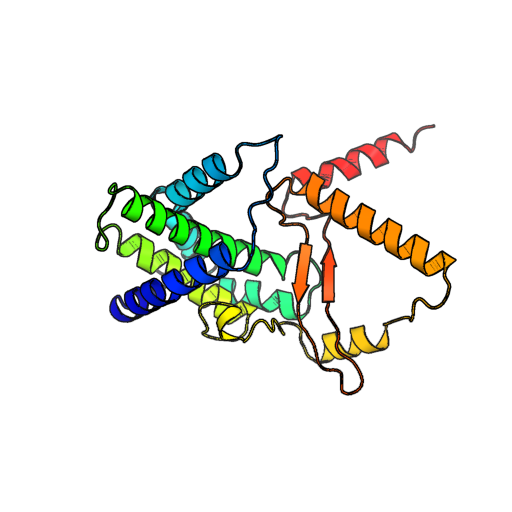GLY A 1 84 ? -3.103 8.485 8.337 1.00 62.31 84 GLY A O 1
ATOM 684 N N . ILE A 1 85 ? -4.587 8.410 6.642 1.00 52.34 85 ILE A N 1
ATOM 685 C CA . ILE A 1 85 ? -3.821 8.997 5.507 1.00 52.34 85 ILE A CA 1
ATOM 686 C C . ILE A 1 85 ? -2.431 8.381 5.211 1.00 52.34 85 ILE A C 1
ATOM 688 O O . ILE A 1 85 ? -2.124 7.987 4.082 1.00 52.34 85 ILE A O 1
ATOM 692 N N . LYS A 1 86 ? -1.549 8.284 6.204 1.00 52.59 86 LYS A N 1
ATOM 693 C CA . LYS A 1 86 ? -0.119 7.988 6.062 1.00 52.59 86 LYS A CA 1
ATOM 694 C C . LYS A 1 86 ? 0.257 6.531 6.313 1.00 52.59 86 LYS A C 1
ATOM 696 O O . LYS A 1 86 ? 1.346 6.134 5.920 1.00 52.59 86 LYS A O 1
ATOM 701 N N . THR A 1 87 ? -0.638 5.726 6.883 1.00 48.78 87 THR A N 1
ATOM 702 C CA . THR A 1 87 ? -0.603 4.251 6.823 1.00 48.78 87 THR A CA 1
ATOM 703 C C . THR A 1 87 ? -1.107 3.730 5.476 1.00 48.78 87 THR A C 1
ATOM 705 O O . THR A 1 87 ? -0.572 2.758 4.945 1.00 48.78 87 THR A O 1
ATOM 708 N N . ILE A 1 88 ? -2.086 4.418 4.880 1.00 50.41 88 ILE A N 1
ATOM 709 C CA . ILE A 1 88 ? -2.649 4.070 3.571 1.00 50.41 88 ILE A CA 1
ATOM 710 C C . ILE A 1 88 ? -1.774 4.559 2.421 1.00 50.41 88 ILE A C 1
ATOM 712 O O . ILE A 1 88 ? -1.684 3.866 1.422 1.00 50.41 88 ILE A O 1
ATOM 716 N N . THR A 1 89 ? -1.050 5.675 2.541 1.00 54.66 89 THR A N 1
ATOM 717 C CA . THR A 1 89 ? -0.132 6.121 1.474 1.00 54.66 89 THR A CA 1
ATOM 718 C C . THR A 1 89 ? 0.900 5.038 1.101 1.00 54.66 89 THR A C 1
ATOM 720 O O . THR A 1 89 ? 1.046 4.757 -0.084 1.00 54.66 89 THR A O 1
ATOM 723 N N . PRO A 1 90 ? 1.545 4.326 2.042 1.00 53.06 90 PRO A N 1
ATOM 724 C CA . PRO A 1 90 ? 2.403 3.192 1.713 1.00 53.06 90 PRO A CA 1
ATOM 725 C C . PRO A 1 90 ? 1.674 1.953 1.216 1.00 53.06 90 PRO A C 1
ATOM 727 O O . PRO A 1 90 ? 2.220 1.277 0.355 1.00 53.06 90 PRO A O 1
ATOM 730 N N . CYS A 1 91 ? 0.460 1.669 1.701 1.00 54.69 91 CYS A N 1
ATOM 731 C CA . CYS A 1 91 ? -0.385 0.602 1.157 1.00 54.69 91 CYS A CA 1
ATOM 732 C C . CYS A 1 91 ? -0.784 0.918 -0.299 1.00 54.69 91 CYS A C 1
ATOM 734 O O . CYS A 1 91 ? -0.666 0.074 -1.173 1.00 54.69 91 CYS A O 1
ATOM 736 N N . ASN A 1 92 ? -1.140 2.164 -0.606 1.00 61.78 92 ASN A N 1
ATOM 737 C CA . ASN A 1 92 ? -1.519 2.655 -1.932 1.00 61.78 92 ASN A CA 1
ATOM 738 C C . ASN A 1 92 ? -0.327 2.733 -2.873 1.00 61.78 92 ASN A C 1
ATOM 740 O O . ASN A 1 92 ? -0.449 2.420 -4.051 1.00 61.78 92 ASN A O 1
ATOM 744 N N . ILE A 1 93 ? 0.836 3.133 -2.365 1.00 61.72 93 ILE A N 1
ATOM 745 C CA . ILE A 1 93 ? 2.072 3.111 -3.134 1.00 61.72 93 ILE A CA 1
ATOM 746 C C . ILE A 1 93 ? 2.537 1.662 -3.349 1.00 61.72 93 ILE A C 1
ATOM 748 O O . ILE A 1 93 ? 2.971 1.330 -4.453 1.00 61.72 93 ILE A O 1
ATOM 752 N N . GLN A 1 94 ? 2.403 0.785 -2.345 1.00 62.50 94 GLN A N 1
ATOM 753 C CA . GLN A 1 94 ? 2.608 -0.660 -2.482 1.00 62.50 94 GLN A CA 1
ATOM 754 C C . GLN A 1 94 ? 1.707 -1.207 -3.585 1.00 62.50 94 GLN A C 1
ATOM 756 O O . GLN A 1 94 ? 2.206 -1.856 -4.499 1.00 62.50 94 GLN A O 1
ATOM 761 N N . TRP A 1 95 ? 0.401 -0.944 -3.512 1.00 68.31 95 TRP A N 1
ATOM 762 C CA . TRP A 1 95 ? -0.561 -1.387 -4.510 1.00 68.31 95 TRP A CA 1
ATOM 763 C C . TRP A 1 95 ? -0.238 -0.780 -5.863 1.00 68.31 95 TRP A C 1
ATOM 765 O O . TRP A 1 95 ? -0.187 -1.523 -6.824 1.00 68.31 95 TRP A O 1
ATOM 775 N N . GLY A 1 96 ? 0.105 0.505 -5.954 1.00 70.94 96 GLY A N 1
ATOM 776 C CA . GLY A 1 96 ? 0.526 1.141 -7.201 1.00 70.94 96 GLY A CA 1
ATOM 777 C C . GLY A 1 96 ? 1.732 0.452 -7.849 1.00 70.94 96 GLY A C 1
ATOM 778 O O . GLY A 1 96 ? 1.735 0.241 -9.059 1.00 70.94 96 GLY A O 1
ATOM 779 N N . CYS A 1 97 ? 2.740 0.052 -7.066 1.00 77.81 97 CYS A N 1
ATOM 780 C CA . CYS A 1 97 ? 3.888 -0.709 -7.575 1.00 77.81 97 CYS A CA 1
ATOM 781 C C . CYS A 1 97 ? 3.509 -2.155 -7.939 1.00 77.81 97 CYS A C 1
ATOM 783 O O . CYS A 1 97 ? 3.897 -2.651 -8.996 1.00 77.81 97 CYS A O 1
ATOM 785 N N . GLY A 1 98 ? 2.736 -2.827 -7.082 1.00 77.62 98 GLY A N 1
ATOM 786 C CA . GLY A 1 98 ? 2.271 -4.200 -7.285 1.00 77.62 98 GLY A CA 1
ATOM 787 C C . GLY A 1 98 ? 1.379 -4.346 -8.515 1.00 77.62 98 GLY A C 1
ATOM 788 O O . GLY A 1 98 ? 1.601 -5.233 -9.333 1.00 77.62 98 GLY A O 1
ATOM 789 N N . ILE A 1 99 ? 0.449 -3.413 -8.697 1.00 79.31 99 ILE A N 1
ATOM 790 C CA . ILE A 1 99 ? -0.470 -3.302 -9.831 1.00 79.31 99 ILE A CA 1
ATOM 791 C C . ILE A 1 99 ? 0.299 -3.196 -11.146 1.00 79.31 99 ILE A C 1
ATOM 793 O O . ILE A 1 99 ? 0.010 -3.937 -12.084 1.00 79.31 99 ILE A O 1
ATOM 797 N N . ALA A 1 100 ? 1.322 -2.340 -11.219 1.00 85.44 100 ALA A N 1
ATOM 798 C CA . ALA A 1 100 ? 2.165 -2.261 -12.409 1.00 85.44 100 ALA A CA 1
ATOM 799 C C . ALA A 1 100 ? 2.814 -3.624 -12.724 1.00 85.44 100 ALA A C 1
ATOM 801 O O . ALA A 1 100 ? 2.917 -4.047 -13.873 1.00 85.44 100 ALA A O 1
ATOM 802 N N . LEU A 1 101 ? 3.213 -4.377 -11.704 1.00 87.31 101 LEU A N 1
ATOM 803 C CA . LEU A 1 101 ? 3.854 -5.674 -11.906 1.00 87.31 101 LEU A CA 1
ATOM 804 C C . LEU A 1 101 ? 2.859 -6.785 -12.251 1.00 87.31 101 LEU A C 1
ATOM 806 O O . LEU A 1 101 ? 3.217 -7.687 -13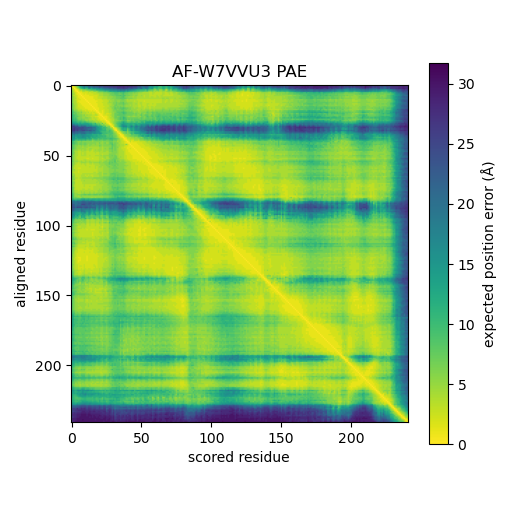.008 1.00 87.31 101 LEU A O 1
ATOM 810 N N . PHE A 1 102 ? 1.610 -6.693 -11.793 1.00 84.62 102 PHE A N 1
ATOM 811 C CA . PHE A 1 102 ? 0.517 -7.547 -12.271 1.00 84.62 102 PHE A CA 1
ATOM 812 C C . PHE A 1 102 ? 0.231 -7.270 -13.748 1.00 84.62 102 PHE A C 1
ATOM 814 O O . PHE A 1 102 ? 0.137 -8.201 -14.543 1.00 84.62 102 PHE A O 1
ATOM 821 N N . GLY A 1 103 ? 0.216 -5.993 -14.138 1.00 88.25 103 GLY A N 1
ATOM 822 C CA . GLY A 1 103 ? 0.085 -5.571 -15.530 1.00 88.25 103 GLY A CA 1
ATOM 823 C C . GLY A 1 103 ? 1.135 -6.208 -16.431 1.00 88.25 103 GLY A C 1
ATOM 824 O O . GLY A 1 103 ? 0.801 -6.747 -17.483 1.00 88.25 103 GLY A O 1
ATOM 825 N N . ARG A 1 104 ? 2.397 -6.234 -15.986 1.00 89.94 104 ARG A N 1
ATOM 826 C CA . ARG A 1 104 ? 3.475 -6.937 -16.695 1.00 89.94 104 ARG A CA 1
ATOM 827 C C . ARG A 1 104 ? 3.190 -8.428 -16.869 1.00 89.94 104 ARG A C 1
ATOM 829 O O . ARG A 1 104 ? 3.443 -8.959 -17.945 1.00 89.94 104 ARG A O 1
ATOM 836 N N . LEU A 1 105 ? 2.713 -9.109 -15.825 1.00 88.00 105 LEU A N 1
ATOM 837 C CA . LEU A 1 105 ? 2.403 -10.539 -15.904 1.00 88.00 105 LEU A CA 1
ATOM 838 C C . LEU A 1 105 ? 1.279 -10.808 -16.908 1.00 88.00 105 LEU A C 1
ATOM 840 O O . LEU A 1 105 ? 1.436 -11.702 -17.731 1.00 88.00 105 LEU A O 1
ATOM 844 N N . PHE A 1 106 ? 0.225 -9.988 -16.923 1.00 86.56 106 PHE A N 1
ATOM 845 C CA . PHE A 1 106 ? -0.843 -10.098 -17.921 1.00 86.56 106 PHE A CA 1
ATOM 846 C C . PHE A 1 106 ? -0.356 -9.845 -19.353 1.00 86.56 106 PHE A C 1
ATOM 848 O O . PHE A 1 106 ? -0.784 -10.533 -20.272 1.00 86.56 106 PHE A O 1
ATOM 855 N N . LEU A 1 107 ? 0.557 -8.890 -19.562 1.00 91.50 107 LEU A N 1
ATOM 856 C CA . LEU A 1 107 ? 1.136 -8.636 -20.889 1.00 91.50 107 LEU A CA 1
ATOM 857 C C . LEU A 1 107 ? 1.998 -9.806 -21.382 1.00 91.50 107 LEU A C 1
ATOM 859 O O . LEU A 1 107 ? 1.997 -10.095 -22.577 1.00 91.50 107 LEU A O 1
ATOM 863 N N . ILE A 1 108 ? 2.732 -10.467 -20.478 1.00 91.00 108 ILE A N 1
ATOM 864 C CA . ILE A 1 108 ? 3.534 -11.656 -20.806 1.00 91.00 108 ILE A CA 1
ATOM 865 C C . ILE A 1 108 ? 2.627 -12.845 -21.114 1.00 91.00 108 ILE A C 1
ATOM 867 O O . ILE A 1 108 ? 2.833 -13.512 -22.124 1.00 91.00 108 ILE A O 1
ATOM 871 N N . ASP A 1 109 ? 1.628 -13.096 -20.267 1.00 88.06 109 ASP A N 1
ATOM 872 C CA . ASP A 1 109 ? 0.674 -14.195 -20.446 1.00 88.06 109 ASP A CA 1
ATOM 873 C C . ASP A 1 109 ? -0.137 -14.033 -21.742 1.00 88.06 109 ASP A C 1
ATOM 875 O O . ASP A 1 109 ? -0.276 -14.972 -22.521 1.00 88.06 109 ASP A O 1
ATOM 879 N N . GLY A 1 110 ? -0.549 -12.800 -22.053 1.00 90.31 110 GLY A N 1
ATOM 880 C CA . GLY A 1 110 ? -1.194 -12.446 -23.318 1.00 90.31 110 GLY A CA 1
ATOM 881 C C . GLY A 1 110 ? -0.268 -12.439 -24.543 1.00 90.31 110 GLY A C 1
ATOM 882 O O . GLY A 1 110 ? -0.728 -12.119 -25.637 1.00 90.31 110 GLY A O 1
ATOM 883 N N . GLY A 1 111 ? 1.027 -12.745 -24.390 1.00 93.56 111 GLY A N 1
ATOM 884 C CA . GLY A 1 111 ? 1.998 -12.795 -25.488 1.00 93.56 111 GLY A CA 1
ATOM 885 C C . GLY A 1 111 ? 2.324 -11.441 -26.130 1.00 93.56 111 GLY A C 1
ATOM 886 O O . GLY A 1 111 ? 2.866 -11.404 -27.233 1.00 93.56 111 GLY A O 1
ATOM 887 N N . LEU A 1 112 ? 1.992 -10.329 -25.466 1.00 94.25 112 LEU A N 1
ATOM 888 C CA . LEU A 1 112 ? 2.203 -8.969 -25.974 1.00 94.25 112 LEU A CA 1
ATOM 889 C C . LEU A 1 112 ? 3.629 -8.466 -25.735 1.00 94.25 112 LEU A C 1
ATOM 891 O O . LEU A 1 112 ? 4.118 -7.635 -26.497 1.00 94.25 112 LEU A O 1
ATOM 895 N N . ILE A 1 113 ? 4.286 -8.955 -24.679 1.00 94.50 113 ILE A N 1
ATOM 896 C CA . ILE A 1 113 ? 5.689 -8.659 -24.366 1.00 94.50 113 ILE A CA 1
ATOM 897 C C . ILE A 1 113 ? 6.419 -9.937 -23.942 1.00 94.50 113 ILE A C 1
ATOM 899 O O . ILE A 1 113 ? 5.828 -10.857 -23.376 1.00 94.50 113 ILE A O 1
ATOM 903 N N . GLY A 1 114 ? 7.727 -9.985 -24.166 1.00 91.56 114 GLY A N 1
ATOM 904 C CA . GLY A 1 114 ? 8.605 -11.037 -23.676 1.00 91.56 114 GLY A CA 1
ATOM 905 C C . GLY A 1 114 ? 9.063 -10.825 -22.222 1.00 91.56 114 GLY A C 1
ATOM 906 O O . GLY A 1 114 ? 9.041 -9.708 -21.697 1.00 91.56 114 GLY A O 1
ATOM 907 N N . PRO A 1 115 ? 9.584 -11.872 -21.550 1.00 87.19 115 PRO A N 1
ATOM 908 C CA . PRO A 1 115 ? 10.105 -11.769 -20.182 1.00 87.19 115 PRO A CA 1
ATOM 909 C C . PRO A 1 115 ? 11.281 -10.797 -20.006 1.00 87.19 115 PRO A C 1
ATOM 911 O O . PRO A 1 115 ? 11.544 -10.362 -18.886 1.00 87.19 115 PRO A O 1
ATOM 914 N N . ASN A 1 116 ? 11.992 -10.465 -21.082 1.00 89.69 116 ASN A N 1
ATOM 915 C CA . ASN A 1 116 ? 13.140 -9.557 -21.056 1.00 89.69 116 ASN A CA 1
ATOM 916 C C . ASN A 1 116 ? 12.809 -8.159 -21.596 1.00 89.69 116 ASN A C 1
ATOM 918 O O . ASN A 1 116 ? 13.705 -7.324 -21.693 1.00 89.69 116 ASN A O 1
ATOM 922 N N . ASP A 1 117 ? 11.547 -7.888 -21.927 1.00 91.88 117 ASP A N 1
ATOM 923 C CA . ASP A 1 117 ? 11.133 -6.564 -22.375 1.00 91.88 117 ASP A CA 1
ATOM 924 C C . ASP A 1 117 ? 10.900 -5.637 -21.174 1.00 91.88 117 ASP A C 1
ATOM 926 O O . ASP A 1 117 ? 10.560 -6.076 -20.068 1.00 91.88 117 ASP A O 1
ATOM 930 N N . TYR A 1 118 ? 11.083 -4.331 -21.394 1.00 92.25 118 TYR A N 1
ATOM 931 C CA . TYR A 1 118 ? 10.842 -3.275 -20.400 1.00 92.25 118 TYR A CA 1
ATOM 932 C C . TYR A 1 118 ? 11.595 -3.469 -19.065 1.00 92.25 118 TYR A C 1
ATOM 934 O O . TYR A 1 118 ? 11.082 -3.133 -17.994 1.00 92.25 118 TYR A O 1
ATOM 942 N N . LEU A 1 119 ? 12.832 -3.986 -19.109 1.00 90.69 119 LEU A N 1
ATOM 943 C CA . LEU A 1 119 ? 13.657 -4.186 -17.907 1.00 90.69 119 LEU A CA 1
ATOM 944 C C . LEU A 1 119 ? 13.910 -2.888 -17.133 1.00 90.69 119 LEU A C 1
ATOM 946 O O . LEU A 1 119 ? 13.970 -2.921 -15.908 1.00 90.69 119 LEU A O 1
ATOM 950 N N . ASP A 1 120 ? 14.012 -1.744 -17.806 1.00 90.25 120 ASP A N 1
ATOM 951 C CA . ASP A 1 120 ? 14.187 -0.464 -17.115 1.00 90.25 120 ASP A CA 1
ATOM 952 C C . ASP A 1 120 ? 12.940 -0.073 -16.315 1.00 90.25 120 ASP A C 1
ATOM 954 O O . ASP A 1 120 ? 13.067 0.298 -15.148 1.00 90.25 120 ASP A O 1
ATOM 958 N N . ASN A 1 121 ? 11.734 -0.260 -16.868 1.00 91.69 121 ASN A N 1
ATOM 959 C CA . ASN A 1 121 ? 10.480 -0.055 -16.128 1.00 91.69 121 ASN A CA 1
ATOM 960 C C . ASN A 1 121 ? 10.434 -0.963 -14.896 1.00 91.69 121 ASN A C 1
ATOM 962 O O . ASN A 1 121 ? 10.119 -0.511 -13.796 1.00 91.69 121 ASN A O 1
ATOM 966 N N . LEU A 1 122 ? 10.807 -2.233 -15.076 1.00 90.94 122 LEU A N 1
ATOM 967 C CA . LEU A 1 122 ? 10.876 -3.222 -14.005 1.00 90.94 122 LEU A CA 1
ATOM 968 C C . LEU A 1 122 ? 11.810 -2.764 -12.876 1.00 90.94 122 LEU A C 1
ATOM 970 O O . LEU A 1 122 ? 11.437 -2.803 -11.704 1.00 90.94 122 LEU A O 1
ATOM 974 N N . ARG A 1 123 ? 13.008 -2.287 -13.231 1.00 91.94 123 ARG A N 1
ATOM 975 C CA . ARG A 1 123 ? 14.000 -1.777 -12.276 1.00 91.94 123 ARG A CA 1
ATOM 976 C C . ARG A 1 123 ? 13.500 -0.534 -11.557 1.00 91.94 123 ARG A C 1
ATOM 978 O O . ARG A 1 123 ? 13.655 -0.454 -10.342 1.00 91.94 123 ARG A O 1
ATOM 985 N N . ILE A 1 124 ? 12.886 0.411 -12.266 1.00 91.44 124 ILE A N 1
ATOM 986 C CA . ILE A 1 124 ? 12.319 1.631 -11.676 1.00 91.44 124 ILE A CA 1
ATOM 987 C C . ILE A 1 124 ? 11.264 1.268 -10.627 1.00 91.44 124 ILE A C 1
ATOM 989 O O . ILE A 1 124 ? 11.377 1.684 -9.472 1.00 91.44 124 ILE A O 1
ATOM 993 N N . ILE A 1 125 ? 10.287 0.440 -11.009 1.00 90.31 125 ILE A N 1
ATOM 994 C CA . ILE A 1 125 ? 9.170 0.056 -10.140 1.00 90.31 125 ILE A CA 1
ATOM 995 C C . ILE A 1 125 ? 9.676 -0.701 -8.909 1.00 90.31 125 ILE A C 1
ATOM 997 O O . ILE A 1 125 ? 9.297 -0.357 -7.793 1.00 90.31 125 ILE A O 1
ATOM 1001 N N . TYR A 1 126 ? 10.570 -1.685 -9.068 1.00 89.38 126 TYR A N 1
ATOM 1002 C CA . TYR A 1 126 ? 11.086 -2.437 -7.918 1.00 89.38 126 TYR A CA 1
ATOM 1003 C C . TYR A 1 126 ? 11.980 -1.615 -6.994 1.00 89.38 126 TYR A C 1
ATOM 1005 O O . TYR A 1 126 ? 11.953 -1.819 -5.781 1.00 89.38 126 TYR A O 1
ATOM 1013 N N . SER A 1 127 ? 12.744 -0.669 -7.537 1.00 88.50 127 SER A N 1
ATOM 1014 C CA . SER A 1 127 ? 13.546 0.244 -6.714 1.00 88.50 127 SER A CA 1
ATOM 1015 C C . SER A 1 127 ? 12.646 1.104 -5.835 1.00 88.50 127 SER A C 1
ATOM 1017 O O . SER A 1 127 ? 12.902 1.251 -4.641 1.00 88.50 127 SER A O 1
ATOM 1019 N N . PHE A 1 128 ? 11.560 1.618 -6.415 1.00 87.94 128 PHE A N 1
ATOM 1020 C CA . PHE A 1 128 ? 10.570 2.404 -5.693 1.00 87.94 128 PHE A CA 1
ATOM 1021 C C . PHE A 1 128 ? 9.815 1.563 -4.658 1.00 87.94 128 PHE A C 1
ATOM 1023 O O . PHE A 1 128 ? 9.743 1.951 -3.492 1.00 87.94 128 PHE A O 1
ATOM 1030 N N . TRP A 1 129 ? 9.339 0.375 -5.055 1.00 85.94 129 TRP A N 1
ATOM 1031 C CA . TRP A 1 129 ? 8.691 -0.593 -4.166 1.00 85.94 129 TRP A CA 1
ATOM 1032 C C . TRP A 1 129 ? 9.572 -0.859 -2.943 1.00 85.94 129 TRP A C 1
ATOM 1034 O O . TRP A 1 129 ? 9.116 -0.689 -1.811 1.00 85.94 129 TRP A O 1
ATOM 1044 N N . ARG A 1 130 ? 10.845 -1.225 -3.146 1.00 86.25 130 ARG A N 1
ATOM 1045 C CA . ARG A 1 130 ? 11.771 -1.539 -2.049 1.00 86.25 130 ARG A CA 1
ATOM 1046 C C . ARG A 1 130 ? 11.836 -0.413 -1.020 1.00 86.25 130 ARG A C 1
ATOM 1048 O O . ARG A 1 130 ? 11.718 -0.680 0.169 1.00 86.25 130 ARG A O 1
ATOM 1055 N N . THR A 1 131 ? 11.990 0.832 -1.459 1.00 86.44 131 THR A N 1
ATOM 1056 C CA . THR A 1 131 ? 12.099 1.987 -0.556 1.00 86.44 131 THR A CA 1
ATOM 1057 C C . THR A 1 131 ? 10.820 2.258 0.226 1.00 86.44 131 THR A C 1
ATOM 1059 O O . THR A 1 131 ? 10.883 2.599 1.407 1.00 86.44 131 THR A O 1
ATOM 1062 N N . VAL A 1 132 ? 9.662 2.075 -0.403 1.00 83.19 132 VAL A N 1
ATOM 1063 C CA . VAL A 1 132 ? 8.359 2.227 0.258 1.00 83.19 132 VAL A CA 1
ATOM 1064 C C . VAL A 1 132 ? 8.203 1.188 1.364 1.00 83.19 132 VAL A C 1
ATOM 1066 O O . VAL A 1 132 ? 7.812 1.527 2.478 1.00 83.19 132 VAL A O 1
ATOM 1069 N N . PHE A 1 133 ? 8.585 -0.060 1.091 1.00 81.62 133 PHE A N 1
ATOM 1070 C CA . PHE A 1 133 ? 8.535 -1.148 2.069 1.00 81.62 133 PHE A CA 1
ATOM 1071 C C . PHE A 1 133 ? 9.538 -0.979 3.203 1.00 81.62 133 PHE A C 1
ATOM 1073 O O . PHE A 1 133 ? 9.186 -1.194 4.362 1.00 81.62 133 PHE A O 1
ATOM 1080 N N . GLU A 1 134 ? 10.755 -0.530 2.895 1.00 83.75 134 GLU A N 1
ATOM 1081 C CA . GLU A 1 134 ? 11.737 -0.164 3.914 1.00 83.75 134 GLU A CA 1
ATOM 1082 C C . GLU A 1 134 ? 11.184 0.898 4.866 1.00 83.75 134 GLU A C 1
ATOM 1084 O O . GLU A 1 134 ? 11.366 0.784 6.074 1.00 83.75 134 GLU A O 1
ATOM 1089 N N . GLY A 1 135 ? 10.496 1.911 4.334 1.00 83.38 135 GLY A N 1
ATOM 1090 C CA . GLY A 1 135 ? 9.896 2.965 5.145 1.00 83.38 135 GLY A CA 1
ATOM 1091 C C . GLY A 1 135 ? 8.703 2.475 5.958 1.00 83.38 135 GLY A C 1
ATOM 1092 O O . GLY A 1 135 ? 8.626 2.749 7.152 1.00 83.38 135 GLY A O 1
ATOM 1093 N N . TYR A 1 136 ? 7.785 1.741 5.333 1.00 81.38 136 TYR A N 1
ATOM 1094 C CA . TYR A 1 136 ? 6.514 1.364 5.944 1.00 81.38 136 TYR A CA 1
ATOM 1095 C C . TYR A 1 136 ? 6.584 0.100 6.793 1.00 81.38 136 TYR A C 1
ATOM 1097 O O . TYR A 1 136 ? 6.214 0.128 7.959 1.00 81.38 136 TYR A O 1
ATOM 1105 N N . MET A 1 137 ? 7.096 -1.001 6.248 1.00 78.81 137 MET A N 1
ATOM 1106 C CA . MET A 1 137 ? 7.197 -2.266 6.981 1.00 78.81 137 MET A CA 1
ATOM 1107 C C . MET A 1 137 ? 8.435 -2.331 7.877 1.00 78.81 137 MET A C 1
ATOM 1109 O O . MET A 1 137 ? 8.599 -3.310 8.598 1.00 78.81 137 MET A O 1
ATOM 1113 N N . ARG A 1 138 ? 9.328 -1.327 7.818 1.00 75.75 138 ARG A N 1
ATOM 1114 C CA . ARG A 1 138 ? 10.639 -1.306 8.507 1.00 75.75 1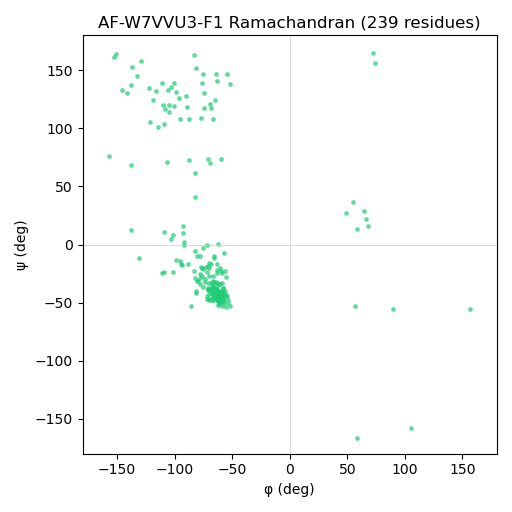38 ARG A CA 1
ATOM 1115 C C . ARG A 1 138 ? 11.550 -2.470 8.114 1.00 75.75 138 ARG A C 1
ATOM 1117 O O . ARG A 1 138 ? 12.555 -2.741 8.768 1.00 75.75 138 ARG A O 1
ATOM 1124 N N . GLN A 1 139 ? 11.204 -3.174 7.042 1.00 69.81 139 GLN A N 1
ATOM 1125 C CA . GLN A 1 139 ? 11.869 -4.389 6.611 1.00 69.81 139 GLN A CA 1
ATOM 1126 C C . GLN A 1 139 ? 12.151 -4.332 5.116 1.00 69.81 139 GLN A C 1
ATOM 1128 O O . GLN A 1 139 ? 11.355 -3.841 4.321 1.00 69.81 139 GLN A O 1
ATOM 1133 N N . ARG A 1 140 ? 13.284 -4.911 4.715 1.00 70.88 140 ARG A N 1
ATOM 1134 C CA . ARG A 1 140 ? 13.675 -5.094 3.307 1.00 70.88 140 ARG A CA 1
ATOM 1135 C C . ARG A 1 140 ? 13.023 -6.332 2.695 1.00 70.88 140 ARG A C 1
ATOM 1137 O O . ARG A 1 140 ? 13.680 -7.120 2.015 1.00 70.88 140 ARG A O 1
ATOM 1144 N N . LYS A 1 141 ? 11.750 -6.550 3.012 1.00 74.19 141 LYS A N 1
ATOM 1145 C CA . LYS A 1 141 ? 10.975 -7.686 2.525 1.00 74.19 141 LYS A CA 1
ATOM 1146 C C . LYS A 1 141 ? 10.036 -7.221 1.412 1.00 74.19 141 LYS A C 1
ATOM 1148 O O . LYS A 1 141 ? 9.446 -6.154 1.548 1.00 74.19 141 LYS A O 1
ATOM 1153 N N . PRO A 1 142 ? 9.924 -7.967 0.305 1.00 69.50 142 PRO A N 1
ATOM 1154 C CA . PRO A 1 142 ? 9.103 -7.557 -0.828 1.00 69.50 142 PRO A CA 1
ATOM 1155 C C . PRO A 1 142 ? 7.586 -7.608 -0.579 1.00 69.50 142 PRO A C 1
ATOM 1157 O O . PRO A 1 142 ? 6.864 -6.922 -1.296 1.00 69.50 142 PRO A O 1
ATOM 1160 N N . ALA A 1 143 ? 7.071 -8.357 0.406 1.00 74.25 143 ALA A N 1
ATOM 1161 C CA . ALA A 1 143 ? 5.644 -8.302 0.756 1.00 74.25 143 ALA A CA 1
ATOM 1162 C C . ALA A 1 143 ? 5.348 -8.618 2.230 1.00 74.25 143 ALA A C 1
ATOM 1164 O O . ALA A 1 143 ? 6.132 -9.272 2.910 1.00 74.25 143 ALA A O 1
ATOM 1165 N N . VAL A 1 144 ? 4.138 -8.266 2.688 1.00 72.75 144 VAL A N 1
ATOM 1166 C CA . VAL A 1 144 ? 3.595 -8.674 4.003 1.00 72.75 144 VAL A CA 1
ATOM 1167 C C . VAL A 1 144 ? 3.520 -10.200 4.176 1.00 72.75 144 VAL A C 1
ATOM 1169 O O . VAL A 1 144 ? 3.574 -10.714 5.289 1.00 72.75 144 VAL A O 1
ATOM 1172 N N . MET A 1 145 ? 3.435 -10.949 3.073 1.00 77.06 145 MET A N 1
ATOM 1173 C CA . MET A 1 145 ? 3.473 -12.416 3.081 1.00 77.06 145 MET A CA 1
ATOM 1174 C C . MET A 1 145 ? 4.808 -12.954 3.613 1.00 77.06 145 MET A C 1
ATOM 1176 O O . MET A 1 145 ? 4.815 -13.966 4.310 1.00 77.06 145 MET A O 1
ATOM 1180 N N . ASP A 1 146 ? 5.923 -12.250 3.379 1.00 79.81 146 ASP A N 1
ATOM 1181 C CA . ASP A 1 146 ? 7.220 -12.603 3.980 1.00 79.81 146 ASP A CA 1
ATOM 1182 C C . ASP A 1 146 ? 7.256 -12.382 5.494 1.00 79.81 146 ASP A C 1
ATOM 1184 O O . ASP A 1 146 ? 8.163 -12.872 6.166 1.00 79.81 146 ASP A O 1
ATOM 1188 N N . LEU A 1 147 ? 6.307 -11.605 6.016 1.00 78.00 147 LEU A N 1
ATOM 1189 C CA . LEU A 1 147 ? 6.156 -11.316 7.438 1.00 78.00 147 LEU A CA 1
ATOM 1190 C C . LEU A 1 147 ? 5.195 -12.302 8.109 1.00 78.00 147 LEU A C 1
ATOM 1192 O O . LEU A 1 147 ? 4.777 -12.083 9.236 1.00 78.00 147 LEU A O 1
ATOM 1196 N N . GLY A 1 148 ? 4.789 -13.376 7.423 1.00 82.50 148 GLY A N 1
ATOM 1197 C CA . GLY A 1 148 ? 3.827 -14.329 7.976 1.00 82.50 148 GLY A CA 1
ATOM 1198 C C . GLY A 1 148 ? 2.446 -13.713 8.207 1.00 82.50 148 GLY A C 1
ATOM 1199 O O . GLY A 1 148 ? 1.728 -14.154 9.098 1.00 82.50 148 GLY A O 1
ATOM 1200 N N . TYR A 1 149 ? 2.073 -12.708 7.405 1.00 79.25 149 TYR A N 1
ATOM 1201 C CA . TYR A 1 149 ? 0.806 -11.978 7.513 1.00 79.25 149 TYR A CA 1
ATOM 1202 C C . TYR A 1 149 ? 0.641 -11.146 8.789 1.00 79.25 149 TYR A C 1
ATOM 1204 O O . TYR A 1 149 ? -0.485 -10.795 9.140 1.00 79.25 149 TYR A O 1
ATOM 1212 N N . THR A 1 150 ? 1.742 -10.787 9.450 1.00 83.56 150 THR A N 1
ATOM 1213 C CA . THR A 1 150 ? 1.730 -9.851 10.575 1.00 83.56 150 THR A CA 1
ATOM 1214 C C . THR A 1 150 ? 2.281 -8.497 10.123 1.00 83.56 150 THR A C 1
ATOM 1216 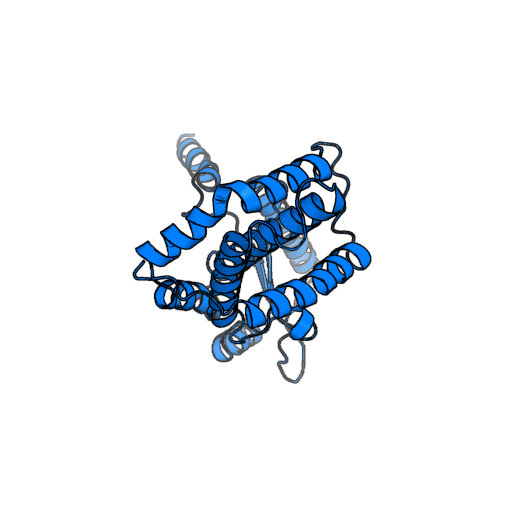O O . THR A 1 150 ? 3.441 -8.354 9.738 1.00 83.56 150 THR A O 1
ATOM 1219 N N . LEU A 1 151 ? 1.425 -7.475 10.118 1.00 82.00 151 LEU A N 1
ATOM 1220 C CA . LEU A 1 151 ? 1.785 -6.115 9.714 1.00 82.00 151 LEU A CA 1
ATOM 1221 C C . LEU A 1 151 ? 1.877 -5.215 10.949 1.00 82.00 151 LEU A C 1
ATOM 1223 O O . LEU A 1 151 ? 1.018 -4.371 11.188 1.00 82.00 151 LEU A O 1
ATOM 1227 N N . GLN A 1 152 ? 2.911 -5.425 11.761 1.00 87.06 152 GLN A N 1
ATOM 1228 C CA . GLN A 1 152 ? 3.152 -4.679 13.001 1.00 87.06 152 GLN A CA 1
ATOM 1229 C C . GLN A 1 152 ? 3.957 -3.400 12.726 1.00 87.06 152 GLN A C 1
ATOM 1231 O O . GLN A 1 152 ? 5.151 -3.320 13.003 1.00 87.06 152 GLN A O 1
ATOM 1236 N N . VAL A 1 153 ? 3.315 -2.409 12.110 1.00 84.06 153 VAL A N 1
ATOM 1237 C CA . VAL A 1 153 ? 3.993 -1.175 11.660 1.00 84.06 153 VAL A CA 1
ATOM 1238 C C . VAL A 1 153 ? 3.922 -0.033 12.671 1.00 84.06 153 VAL A C 1
ATOM 1240 O O . VAL A 1 153 ? 4.685 0.919 12.566 1.00 84.06 153 VAL A O 1
ATOM 1243 N N . LEU A 1 154 ? 3.019 -0.108 13.646 1.00 87.81 154 LEU A N 1
ATOM 1244 C CA . LEU A 1 154 ? 2.853 0.943 14.652 1.00 87.81 154 LEU A CA 1
ATOM 1245 C C . LEU A 1 154 ? 3.984 0.891 15.682 1.00 87.81 154 LEU A C 1
ATOM 1247 O O . LEU A 1 154 ? 4.489 -0.187 15.998 1.00 87.81 154 LEU A O 1
ATOM 1251 N N . ASP A 1 155 ? 4.376 2.055 16.200 1.00 89.75 155 ASP A N 1
ATOM 1252 C CA . ASP A 1 155 ? 5.321 2.115 17.312 1.00 89.75 155 ASP A CA 1
ATOM 1253 C C . ASP A 1 155 ? 4.743 1.476 18.575 1.00 89.75 155 ASP A C 1
ATOM 1255 O O . ASP A 1 155 ? 3.546 1.556 18.846 1.00 89.75 155 ASP A O 1
ATOM 1259 N N . GLN A 1 156 ? 5.619 0.862 19.368 1.00 90.19 156 GLN A N 1
ATOM 1260 C CA . GLN A 1 156 ? 5.221 0.118 20.558 1.00 90.19 156 GLN A CA 1
ATOM 1261 C C . GLN A 1 156 ? 4.472 0.992 21.575 1.00 90.19 156 GLN A C 1
ATOM 1263 O O . GLN A 1 156 ? 3.469 0.553 22.125 1.00 90.19 156 GLN A O 1
ATOM 1268 N N . ASP A 1 157 ? 4.894 2.243 21.775 1.00 92.81 157 ASP A N 1
ATOM 1269 C CA . ASP A 1 157 ? 4.211 3.173 22.681 1.00 92.81 157 ASP A CA 1
ATOM 1270 C C . ASP A 1 157 ? 2.804 3.543 22.186 1.00 92.81 157 ASP A C 1
ATOM 1272 O O . ASP A 1 157 ? 1.895 3.722 22.991 1.00 92.81 157 ASP A O 1
ATOM 1276 N N . VAL A 1 158 ? 2.595 3.597 20.866 1.00 92.06 158 VAL A N 1
ATOM 1277 C CA . VAL A 1 158 ? 1.272 3.812 20.258 1.00 92.06 158 VAL A CA 1
ATOM 1278 C C . VAL A 1 158 ? 0.380 2.587 20.462 1.00 92.06 158 VAL A C 1
ATOM 1280 O O . VAL A 1 158 ? -0.797 2.718 20.786 1.00 92.06 158 VAL A O 1
ATOM 1283 N N . VAL A 1 159 ? 0.937 1.389 20.290 1.00 92.06 159 VAL A N 1
ATOM 1284 C CA . VAL A 1 159 ? 0.236 0.117 20.516 1.00 92.06 159 VAL A CA 1
ATOM 1285 C C . VAL A 1 159 ? -0.179 -0.026 21.983 1.00 92.06 159 VAL A C 1
ATOM 1287 O O . VAL A 1 159 ? -1.310 -0.414 22.266 1.00 92.06 159 VAL A O 1
ATOM 1290 N N . GLU A 1 160 ? 0.705 0.320 22.916 1.00 92.75 160 GLU A N 1
ATOM 1291 C CA . GLU A 1 160 ? 0.424 0.298 24.353 1.00 92.75 160 GLU A CA 1
ATOM 1292 C C . GLU A 1 160 ? -0.637 1.330 24.745 1.00 92.75 160 GLU A C 1
ATOM 1294 O O . GLU A 1 160 ? -1.578 0.993 25.465 1.00 92.75 160 GLU A O 1
ATOM 1299 N N . ASP A 1 161 ? -0.535 2.561 24.236 1.00 93.19 161 ASP A N 1
ATOM 1300 C CA . ASP A 1 161 ? -1.524 3.618 24.472 1.00 93.19 161 ASP A CA 1
ATOM 1301 C C . ASP A 1 161 ? -2.921 3.212 23.975 1.00 93.19 161 ASP A C 1
ATOM 1303 O O . ASP A 1 161 ? -3.891 3.260 24.734 1.00 93.19 161 ASP A O 1
ATOM 1307 N N . LEU A 1 162 ? -3.018 2.702 22.742 1.00 92.31 162 LEU A N 1
ATOM 1308 C CA . LEU A 1 162 ? -4.269 2.161 22.205 1.00 92.31 162 LEU A CA 1
ATOM 1309 C C . LEU A 1 162 ? -4.795 1.002 23.047 1.00 92.31 162 LEU A C 1
ATOM 1311 O O . LEU A 1 162 ? -5.982 0.967 23.364 1.00 92.31 162 LEU A O 1
ATOM 1315 N N . GLY A 1 163 ? -3.918 0.070 23.431 1.00 93.31 163 GLY A N 1
ATOM 1316 C CA . GLY A 1 163 ? -4.265 -1.061 24.284 1.00 93.31 163 GLY A CA 1
ATOM 1317 C C . GLY A 1 163 ? -4.887 -0.612 25.608 1.00 93.31 163 GLY A C 1
ATOM 1318 O O . GLY A 1 163 ? -5.878 -1.197 26.055 1.00 93.31 163 GLY A O 1
ATOM 1319 N N . ASN A 1 164 ? -4.364 0.456 26.209 1.00 93.06 164 ASN A N 1
ATOM 1320 C CA . ASN A 1 164 ? -4.873 1.023 27.459 1.00 93.06 164 ASN A CA 1
ATOM 1321 C C . ASN A 1 164 ? -6.222 1.743 27.302 1.00 93.06 164 ASN A C 1
ATOM 1323 O O . ASN A 1 164 ? -6.964 1.853 28.275 1.00 93.06 164 ASN A O 1
ATOM 1327 N N . GLN A 1 165 ? -6.558 2.200 26.094 1.00 91.69 165 GLN A N 1
ATOM 1328 C CA . GLN A 1 165 ? -7.816 2.888 25.781 1.00 91.69 165 GLN A CA 1
ATOM 1329 C C . GLN A 1 165 ? -8.933 1.940 25.307 1.00 91.69 165 GLN A C 1
ATOM 1331 O O . GLN A 1 165 ? -10.041 2.387 25.014 1.00 91.69 165 GLN A O 1
ATOM 1336 N N . VAL A 1 166 ? -8.674 0.630 25.215 1.00 89.62 166 VAL A N 1
ATOM 1337 C CA . VAL A 1 166 ? -9.689 -0.342 24.787 1.00 89.62 166 VAL A CA 1
ATOM 1338 C C . VAL A 1 166 ? -10.791 -0.469 25.837 1.00 89.62 166 VAL A C 1
ATOM 1340 O O . VAL A 1 166 ? -10.565 -0.990 26.930 1.00 89.62 166 VAL A O 1
ATOM 1343 N N . GLU A 1 167 ? -12.014 -0.108 25.455 1.00 89.88 167 GLU A N 1
ATOM 1344 C CA . GLU A 1 167 ? -13.208 -0.336 26.266 1.00 89.88 167 GLU A CA 1
ATOM 1345 C C . GLU A 1 167 ? -13.940 -1.628 25.856 1.00 89.88 167 GLU A C 1
ATOM 1347 O O . GLU A 1 167 ? -14.307 -1.802 24.687 1.00 89.88 167 GLU A O 1
ATOM 1352 N N . PRO A 1 168 ? -14.202 -2.557 26.797 1.00 90.69 168 PRO A N 1
ATOM 1353 C CA . PRO A 1 168 ? -15.027 -3.726 26.522 1.00 90.69 168 PRO A CA 1
ATOM 1354 C C . PRO A 1 168 ? -16.479 -3.341 26.209 1.00 90.69 168 PRO A C 1
ATOM 1356 O O . PRO A 1 168 ? -17.177 -2.751 27.032 1.00 90.69 168 PRO A O 1
ATOM 1359 N N . LEU A 1 169 ? -16.991 -3.774 25.055 1.00 92.88 169 LEU A N 1
ATOM 1360 C CA . LEU A 1 169 ? -18.389 -3.560 24.654 1.00 92.88 169 LEU A CA 1
ATOM 1361 C C . LEU A 1 169 ? -19.325 -4.604 25.289 1.00 92.88 169 LEU A C 1
ATOM 1363 O O . LEU A 1 169 ? -19.949 -5.412 24.594 1.00 92.88 169 LEU A O 1
ATOM 1367 N N . ASN A 1 170 ? -19.391 -4.635 26.621 1.00 94.81 170 ASN A N 1
ATOM 1368 C CA . ASN A 1 170 ? -20.205 -5.599 27.373 1.00 94.81 170 ASN A CA 1
ATOM 1369 C C . ASN A 1 170 ? -21.708 -5.294 27.311 1.00 94.81 170 ASN A C 1
ATOM 1371 O O . ASN A 1 170 ? -22.505 -6.230 27.285 1.00 94.81 170 ASN A O 1
ATOM 1375 N N . ASP A 1 171 ? -22.078 -4.014 27.237 1.00 96.75 171 ASP A N 1
ATOM 1376 C CA . ASP A 1 171 ? -23.461 -3.572 27.049 1.00 96.75 171 ASP A CA 1
ATOM 1377 C C . ASP A 1 171 ? -23.965 -3.929 25.631 1.00 96.75 171 ASP A C 1
ATOM 1379 O O . ASP A 1 171 ? -23.363 -3.492 24.641 1.00 96.75 171 ASP A O 1
ATOM 1383 N N . PRO A 1 172 ? -25.051 -4.720 25.501 1.00 96.62 172 PRO A N 1
ATOM 1384 C CA . PRO A 1 172 ? -25.639 -5.061 24.210 1.00 96.62 172 PRO A CA 1
ATOM 1385 C C . PRO A 1 172 ? -26.074 -3.854 23.369 1.00 96.62 172 PRO A C 1
ATOM 1387 O O . PRO A 1 172 ? -25.908 -3.897 22.148 1.00 96.62 172 PRO A O 1
ATOM 1390 N N . GLU A 1 173 ? -26.606 -2.788 23.980 1.00 96.69 173 GLU A N 1
ATOM 1391 C CA . GLU A 1 173 ? -27.086 -1.610 23.241 1.00 96.69 173 GLU A CA 1
ATOM 1392 C C . GLU A 1 173 ? -25.918 -0.801 22.673 1.00 96.69 173 GLU A C 1
ATOM 1394 O O . GLU A 1 173 ? -25.889 -0.484 21.476 1.00 96.69 173 GLU A O 1
ATOM 1399 N N . LEU A 1 174 ? -24.900 -0.544 23.499 1.00 94.38 174 LEU A N 1
ATOM 1400 C CA . LEU A 1 174 ? -23.661 0.077 23.046 1.00 94.38 174 LEU A CA 1
ATOM 1401 C C . LEU A 1 174 ? -22.983 -0.757 21.953 1.00 94.38 174 LEU A C 1
ATOM 1403 O O . LEU A 1 174 ? -22.575 -0.215 20.927 1.00 94.38 174 LEU A O 1
ATOM 1407 N N . ARG A 1 175 ? -22.907 -2.083 22.119 1.00 95.88 175 ARG A N 1
ATOM 1408 C CA . ARG A 1 175 ? -22.320 -2.982 21.114 1.00 95.88 175 ARG A CA 1
ATOM 1409 C C . ARG A 1 175 ? -23.056 -2.902 19.779 1.00 95.88 175 ARG A C 1
ATOM 1411 O O . ARG A 1 175 ? -22.407 -2.834 18.735 1.00 95.88 175 ARG A O 1
ATOM 1418 N N . ALA A 1 176 ? -24.390 -2.896 19.797 1.00 96.38 176 ALA A N 1
ATOM 1419 C CA . ALA A 1 176 ? -25.196 -2.742 18.589 1.00 96.38 176 ALA A CA 1
ATOM 1420 C C . ALA A 1 176 ? -24.944 -1.383 17.918 1.00 96.38 176 ALA A C 1
ATOM 1422 O O . ALA A 1 176 ? -24.743 -1.322 16.704 1.00 96.38 176 ALA A O 1
ATOM 1423 N N . THR A 1 177 ? -24.871 -0.314 18.712 1.00 96.12 177 THR A N 1
ATOM 1424 C CA . THR A 1 177 ? -24.592 1.048 18.237 1.00 96.12 177 THR A CA 1
ATOM 1425 C C . THR A 1 177 ? -23.213 1.149 17.585 1.00 96.12 177 THR A C 1
ATOM 1427 O O . THR A 1 177 ? -23.095 1.633 16.459 1.00 96.12 177 THR A O 1
ATOM 1430 N N . VAL A 1 178 ? -22.167 0.631 18.236 1.00 93.44 178 VAL A N 1
ATOM 1431 C CA . VAL A 1 178 ? -20.804 0.601 17.681 1.00 93.44 178 VAL A CA 1
ATOM 1432 C C . VAL A 1 178 ? -20.744 -0.257 16.415 1.00 93.44 178 VAL A C 1
ATOM 1434 O O . VAL A 1 178 ? -20.096 0.129 15.443 1.00 93.44 178 VAL A O 1
ATOM 1437 N N . GLY A 1 179 ? -21.457 -1.386 16.377 1.00 93.75 179 GLY A N 1
ATOM 1438 C CA . GLY A 1 179 ? -21.565 -2.226 15.183 1.00 93.75 179 GLY A CA 1
ATOM 1439 C C . GLY A 1 179 ? -22.193 -1.494 13.991 1.00 93.75 179 GLY A C 1
ATOM 1440 O O . GLY A 1 179 ? -21.667 -1.562 12.876 1.00 93.75 179 GLY A O 1
ATOM 1441 N N . GLN A 1 180 ? -23.277 -0.747 14.222 1.00 94.62 180 GLN A N 1
ATOM 1442 C CA . GLN A 1 180 ? -23.910 0.089 13.198 1.00 94.62 180 GLN A CA 1
ATOM 1443 C C . GLN A 1 180 ? -22.988 1.222 12.746 1.00 94.62 180 GLN A C 1
ATOM 1445 O O . GLN A 1 180 ? -22.812 1.416 11.545 1.00 94.62 180 GLN A O 1
ATOM 1450 N N . PHE A 1 181 ? -22.351 1.924 13.686 1.00 91.62 181 PHE A N 1
ATOM 1451 C CA . PHE A 1 181 ? -21.393 2.984 13.377 1.00 91.62 181 PHE A CA 1
ATOM 1452 C C . PHE A 1 181 ? -20.239 2.468 12.509 1.00 91.62 181 PHE A C 1
ATOM 1454 O O . PHE A 1 181 ? -19.967 3.033 11.452 1.00 91.62 181 PHE A O 1
ATOM 1461 N N . ASN A 1 182 ? -19.615 1.353 12.894 1.00 89.12 182 ASN A N 1
ATOM 1462 C CA . ASN A 1 182 ? -18.528 0.741 12.133 1.00 89.12 182 ASN A CA 1
ATOM 1463 C C . ASN A 1 182 ? -18.983 0.323 10.721 1.00 89.12 182 ASN A C 1
ATOM 1465 O O . ASN A 1 182 ? -18.279 0.559 9.742 1.00 89.12 182 ASN A O 1
ATOM 1469 N N . SER A 1 183 ? -20.191 -0.234 10.595 1.00 88.88 183 SER A N 1
ATOM 1470 C CA . SER A 1 183 ? -20.769 -0.603 9.294 1.00 88.88 183 SER A CA 1
ATOM 1471 C C . SER A 1 183 ? -21.001 0.620 8.400 1.00 88.88 183 SER A C 1
ATOM 1473 O O . SER A 1 183 ? -20.679 0.591 7.213 1.00 88.88 183 SER A O 1
ATOM 1475 N N . LEU A 1 184 ? -21.519 1.715 8.968 1.00 89.12 184 LEU A N 1
ATOM 1476 C CA . LEU A 1 184 ? -21.741 2.970 8.250 1.00 89.12 184 LEU A CA 1
ATOM 1477 C C . LEU A 1 184 ? -20.427 3.608 7.808 1.00 89.12 184 LEU A C 1
ATOM 1479 O O . LEU A 1 184 ? -20.324 4.036 6.665 1.00 89.12 184 LEU A O 1
ATOM 1483 N N . VAL A 1 185 ? -19.415 3.645 8.675 1.00 84.75 185 VAL A N 1
ATOM 1484 C CA . VAL A 1 185 ? -18.098 4.198 8.334 1.00 84.75 185 VAL A CA 1
ATOM 1485 C C . VAL A 1 185 ? -17.427 3.379 7.229 1.00 84.75 185 VAL A C 1
ATOM 1487 O O . VAL A 1 185 ? -16.871 3.966 6.305 1.00 84.75 185 VAL A O 1
ATOM 1490 N N . GLN A 1 186 ? -17.531 2.047 7.257 1.00 81.81 186 GLN A N 1
ATOM 1491 C CA . GLN A 1 186 ? -17.025 1.194 6.175 1.00 81.81 186 GLN A CA 1
ATOM 1492 C C . GLN A 1 186 ? -17.766 1.434 4.853 1.00 81.81 186 GLN A C 1
ATOM 1494 O O . GLN A 1 186 ? -17.127 1.556 3.808 1.00 81.81 186 GLN A O 1
ATOM 1499 N N . LEU A 1 187 ? -19.098 1.552 4.889 1.00 82.50 187 LEU A N 1
ATOM 1500 C CA . LEU A 1 187 ? -19.891 1.879 3.703 1.00 82.50 187 LEU A CA 1
ATOM 1501 C C . LEU A 1 187 ? -19.534 3.265 3.156 1.00 82.50 187 LEU A C 1
ATOM 1503 O O . LEU A 1 187 ? -19.373 3.425 1.951 1.00 82.50 187 LEU A O 1
ATOM 1507 N N . MET A 1 188 ? -19.367 4.256 4.031 1.00 81.19 188 MET A N 1
ATOM 1508 C CA . MET A 1 188 ? -18.918 5.592 3.644 1.00 81.19 188 MET A CA 1
ATOM 1509 C C . MET A 1 188 ? -17.520 5.552 3.033 1.00 81.19 188 MET A C 1
ATOM 1511 O O . MET A 1 188 ? -17.321 6.143 1.981 1.00 81.19 188 MET A O 1
ATOM 1515 N N . GLY A 1 189 ? -16.579 4.813 3.627 1.00 78.12 189 GLY A N 1
ATOM 1516 C CA . GLY A 1 189 ? -15.242 4.617 3.066 1.00 78.12 189 GLY A CA 1
ATOM 1517 C C . GLY A 1 189 ? -15.286 3.984 1.674 1.00 78.12 189 GLY A C 1
ATOM 1518 O O . GLY A 1 189 ? -14.561 4.428 0.785 1.00 78.12 189 GLY A O 1
ATOM 1519 N N . PHE A 1 190 ? -16.175 3.006 1.460 1.00 76.25 190 PHE A N 1
ATOM 1520 C CA . PHE A 1 190 ? -16.429 2.417 0.144 1.00 76.25 190 PHE A CA 1
ATOM 1521 C C . PHE A 1 190 ? -17.032 3.419 -0.845 1.00 76.25 190 PHE A C 1
ATOM 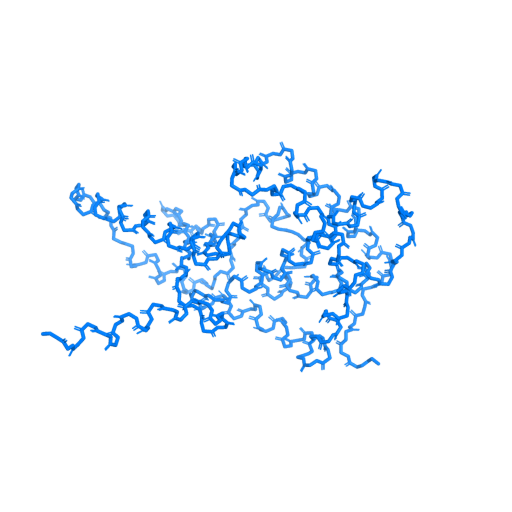1523 O O . PHE A 1 190 ? -16.620 3.446 -1.994 1.00 76.25 190 PHE A O 1
ATOM 1530 N N . LEU A 1 191 ? -17.993 4.249 -0.438 1.00 79.38 191 LEU A N 1
ATOM 1531 C CA . LEU A 1 191 ? -18.608 5.237 -1.331 1.00 79.38 191 LEU A CA 1
ATOM 1532 C C . LEU A 1 191 ? -17.650 6.382 -1.688 1.00 79.38 191 LEU A C 1
ATOM 1534 O O . LEU A 1 191 ? -17.638 6.824 -2.833 1.00 79.38 191 LEU A O 1
ATOM 1538 N N . ASP A 1 192 ? -16.851 6.839 -0.724 1.00 77.31 192 ASP A N 1
ATOM 1539 C CA . ASP A 1 192 ? -15.910 7.957 -0.867 1.00 77.31 192 ASP A CA 1
ATOM 1540 C C . ASP A 1 192 ? -14.716 7.595 -1.757 1.00 77.31 192 ASP A C 1
ATOM 1542 O O . ASP A 1 192 ? -14.257 8.392 -2.573 1.00 77.31 192 ASP A O 1
ATOM 1546 N N . HIS A 1 193 ? -14.246 6.353 -1.646 1.00 73.94 193 HIS A N 1
ATOM 1547 C CA . HIS A 1 193 ? -13.140 5.857 -2.457 1.00 73.94 193 HIS A CA 1
ATOM 1548 C C . HIS A 1 193 ? -13.629 5.110 -3.706 1.00 73.94 193 HIS A C 1
ATOM 1550 O O . HIS A 1 193 ? -12.880 4.962 -4.666 1.00 73.94 193 HIS A O 1
ATOM 1556 N N . TYR A 1 194 ? -14.909 4.742 -3.771 1.00 68.56 194 TYR A N 1
ATOM 1557 C CA . TYR A 1 194 ? -15.444 3.802 -4.755 1.00 68.56 194 TYR A CA 1
ATOM 1558 C C . TYR A 1 194 ? -14.723 2.436 -4.658 1.00 68.56 194 TYR A C 1
ATOM 1560 O O . TYR A 1 194 ? -14.042 2.140 -3.674 1.00 68.56 194 TYR A O 1
ATOM 1568 N N . ASP A 1 195 ? -14.874 1.552 -5.646 1.00 62.16 195 ASP A N 1
ATOM 1569 C CA . ASP A 1 195 ? -14.409 0.150 -5.583 1.00 62.16 195 ASP A CA 1
ATOM 1570 C C . ASP A 1 195 ? -12.880 -0.050 -5.421 1.00 62.16 195 ASP A C 1
ATOM 1572 O O . ASP A 1 195 ? -12.402 -1.176 -5.317 1.00 62.16 195 ASP A O 1
ATOM 1576 N N . ASN A 1 196 ? -12.082 1.019 -5.335 1.00 60.00 196 ASN A N 1
ATOM 1577 C CA . ASN A 1 196 ? -10.641 0.926 -5.076 1.00 60.00 196 ASN A CA 1
ATOM 1578 C C . ASN A 1 196 ? -10.304 0.590 -3.602 1.00 60.00 196 ASN A C 1
ATOM 1580 O O . ASN A 1 196 ? -9.130 0.408 -3.286 1.00 60.00 196 ASN A O 1
ATOM 1584 N N . ARG A 1 197 ? -11.316 0.487 -2.714 1.00 63.53 197 ARG A N 1
ATOM 1585 C CA . ARG A 1 197 ? -11.215 0.052 -1.300 1.00 63.53 197 ARG A CA 1
ATOM 1586 C C . ARG A 1 197 ? -10.112 0.756 -0.515 1.00 63.53 197 ARG A C 1
ATOM 1588 O O . ARG A 1 197 ? -9.603 0.208 0.461 1.00 63.53 197 ARG A O 1
ATOM 1595 N N . LEU A 1 198 ? -9.760 1.973 -0.927 1.00 68.12 198 LEU A N 1
ATOM 1596 C CA . LEU A 1 198 ? -8.640 2.674 -0.324 1.00 68.12 198 LEU A CA 1
ATOM 1597 C C . LEU A 1 198 ? -8.962 3.025 1.121 1.00 68.12 198 LEU A C 1
ATOM 1599 O O . LEU A 1 198 ? -8.036 2.970 1.906 1.00 68.12 198 LEU A O 1
ATOM 1603 N N . GLY A 1 199 ? -10.240 3.273 1.455 1.00 70.12 199 GLY A N 1
ATOM 1604 C CA . GLY A 1 199 ? -10.804 3.769 2.725 1.00 70.12 199 GLY A CA 1
ATOM 1605 C C . GLY A 1 199 ? -10.526 2.995 4.025 1.00 70.12 199 GLY A C 1
ATOM 1606 O O . GLY A 1 199 ? -10.919 3.470 5.095 1.00 70.12 199 GLY A O 1
ATOM 1607 N N . LEU A 1 200 ? -9.912 1.809 3.958 1.00 76.56 200 LEU A N 1
ATOM 1608 C CA . LEU A 1 200 ? -9.772 0.887 5.092 1.00 76.56 200 LEU A CA 1
ATOM 1609 C C . LEU A 1 200 ? -8.374 0.261 5.140 1.00 76.56 200 LEU A C 1
ATOM 1611 O O . LEU A 1 200 ? -7.861 -0.200 4.121 1.00 76.56 200 LEU A O 1
ATOM 1615 N N . GLY A 1 201 ? -7.784 0.178 6.333 1.00 76.69 201 GLY A N 1
ATOM 1616 C CA . GLY A 1 201 ? -6.498 -0.486 6.546 1.00 76.69 201 GLY A CA 1
ATOM 1617 C C . GLY A 1 201 ? -6.414 -1.167 7.906 1.00 76.69 201 GLY A C 1
ATOM 1618 O O . GLY A 1 201 ? -6.744 -0.559 8.919 1.00 76.69 201 GLY A O 1
ATOM 1619 N N . ASP A 1 202 ? -5.943 -2.414 7.921 1.00 81.56 202 ASP A N 1
ATOM 1620 C CA . ASP A 1 202 ? -5.722 -3.186 9.145 1.00 81.56 202 ASP A CA 1
ATOM 1621 C C . ASP A 1 202 ? -4.224 -3.389 9.390 1.00 81.56 202 ASP A C 1
ATOM 1623 O O . ASP A 1 202 ? -3.465 -3.701 8.468 1.00 81.56 202 ASP A O 1
ATOM 1627 N N . THR A 1 203 ? -3.806 -3.261 10.648 1.00 84.19 203 THR A N 1
ATOM 1628 C CA . THR A 1 203 ? -2.444 -3.564 11.107 1.00 84.19 203 THR A CA 1
ATOM 1629 C C . THR A 1 203 ? -2.471 -4.493 12.320 1.00 84.19 203 THR A C 1
ATOM 1631 O O . THR A 1 203 ? -3.477 -4.605 13.029 1.00 84.19 203 THR A O 1
ATOM 1634 N N . GLY A 1 204 ? -1.358 -5.188 12.545 1.00 86.56 204 GLY A N 1
ATOM 1635 C CA . GLY A 1 204 ? -1.215 -6.230 13.557 1.00 86.56 204 GLY A CA 1
ATOM 1636 C C . GLY A 1 204 ? -1.203 -7.647 12.961 1.00 86.56 204 GLY A C 1
ATOM 1637 O O . GLY A 1 204 ? -0.869 -7.816 11.785 1.00 86.56 204 GLY A O 1
ATOM 1638 N N . PRO A 1 205 ? -1.530 -8.681 13.756 1.00 92.50 205 PRO A N 1
ATOM 1639 C CA . PRO A 1 205 ? -1.850 -8.607 15.183 1.00 92.50 205 PRO A CA 1
ATOM 1640 C C . PRO A 1 205 ? -0.685 -8.112 16.033 1.00 92.50 205 PRO A C 1
ATOM 1642 O O . PRO A 1 205 ? 0.457 -8.482 15.787 1.00 92.50 205 PRO A O 1
ATOM 1645 N N . TYR A 1 206 ? -0.987 -7.287 17.031 1.00 92.19 206 TYR A N 1
ATOM 1646 C CA . TYR A 1 206 ? -0.062 -6.861 18.078 1.00 92.19 206 TYR A CA 1
ATOM 1647 C C . TYR A 1 206 ? -0.291 -7.710 19.322 1.00 92.19 206 TYR A C 1
ATOM 1649 O O . TYR A 1 206 ? -1.436 -7.886 19.741 1.00 92.19 206 TYR A O 1
ATOM 1657 N N . ASP A 1 207 ? 0.786 -8.242 19.889 1.00 92.12 207 ASP A N 1
ATOM 1658 C CA . ASP A 1 207 ? 0.733 -9.029 21.116 1.00 92.12 207 ASP A CA 1
ATOM 1659 C C . ASP A 1 207 ? 0.878 -8.106 22.331 1.00 92.12 207 ASP A C 1
ATOM 1661 O O . ASP A 1 207 ? 1.887 -7.414 22.466 1.00 92.12 207 ASP A O 1
ATOM 1665 N N . LEU A 1 208 ? -0.147 -8.071 23.185 1.00 91.31 208 LEU A N 1
ATOM 1666 C CA . LEU A 1 208 ? -0.152 -7.323 24.446 1.00 91.31 208 LEU A CA 1
ATOM 1667 C C . LEU A 1 208 ? 0.107 -8.23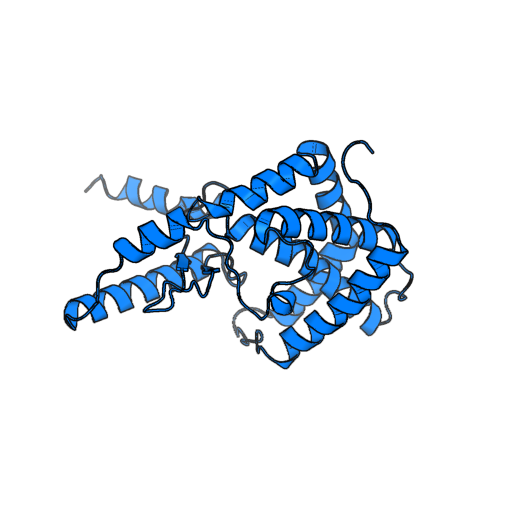9 25.660 1.00 91.31 208 LEU A C 1
ATOM 1669 O O . LEU A 1 208 ? -0.015 -7.807 26.803 1.00 91.31 208 LEU A O 1
ATOM 1673 N N . GLY A 1 209 ? 0.457 -9.507 25.427 1.00 91.75 209 GLY A N 1
ATOM 1674 C CA . GLY A 1 209 ? 0.709 -10.529 26.440 1.00 91.75 209 GLY A CA 1
ATOM 1675 C C . GLY A 1 209 ? -0.546 -11.312 26.827 1.00 91.75 209 GLY A C 1
ATOM 1676 O O . GLY A 1 209 ? -0.561 -12.537 26.730 1.00 91.75 209 GLY A O 1
ATOM 1677 N N . ASP A 1 210 ? -1.607 -10.627 27.258 1.00 91.38 210 ASP A N 1
ATOM 1678 C CA . ASP A 1 210 ? -2.880 -11.250 27.662 1.00 91.38 210 ASP A CA 1
ATOM 1679 C C . ASP A 1 210 ? -3.918 -11.320 26.530 1.00 91.38 210 ASP A C 1
ATOM 1681 O O . ASP A 1 210 ? -4.884 -12.086 26.601 1.00 91.38 210 ASP A O 1
ATOM 1685 N N . ARG A 1 211 ? -3.723 -10.527 25.474 1.00 90.94 211 ARG A N 1
ATOM 1686 C CA . ARG A 1 211 ? -4.626 -10.419 24.325 1.00 90.94 211 ARG A CA 1
ATOM 1687 C C . ARG A 1 211 ? -3.882 -10.012 23.059 1.00 90.94 211 ARG A C 1
ATOM 1689 O O . ARG A 1 211 ? -2.801 -9.431 23.103 1.00 90.94 211 ARG A O 1
ATOM 1696 N N . LEU A 1 212 ? -4.523 -10.272 21.923 1.00 93.31 212 LEU A N 1
ATOM 1697 C CA . LEU A 1 212 ? -4.095 -9.774 20.620 1.00 93.31 212 LEU A CA 1
ATOM 1698 C C . LEU A 1 212 ? -4.936 -8.564 20.225 1.00 93.31 212 LEU A C 1
ATOM 1700 O O . LEU A 1 212 ? -6.157 -8.569 20.390 1.00 93.31 212 LEU A O 1
ATOM 1704 N N . MET A 1 213 ? -4.289 -7.557 19.648 1.00 92.94 213 MET A N 1
ATOM 1705 C CA . MET A 1 213 ? -4.950 -6.361 19.139 1.00 92.94 213 MET A CA 1
ATOM 1706 C C . MET A 1 213 ? -4.779 -6.249 17.622 1.00 92.94 213 MET A C 1
ATOM 1708 O O . MET A 1 213 ? -3.671 -6.368 17.100 1.00 92.94 213 MET A O 1
ATOM 1712 N N . ILE A 1 214 ? -5.883 -5.994 16.919 1.00 91.19 214 ILE A N 1
ATOM 1713 C CA . ILE A 1 214 ? -5.889 -5.515 15.531 1.00 91.19 214 ILE A CA 1
ATOM 1714 C C . ILE A 1 214 ? -6.266 -4.041 15.570 1.00 91.19 214 ILE A C 1
ATOM 1716 O O . ILE A 1 214 ? -7.244 -3.681 16.225 1.00 91.19 214 ILE A O 1
ATOM 1720 N N . VAL A 1 215 ? -5.526 -3.204 14.848 1.00 88.00 215 VAL A N 1
ATOM 1721 C CA . VAL A 1 215 ? -5.876 -1.791 14.679 1.00 88.00 215 VAL A CA 1
ATOM 1722 C C . VAL A 1 215 ? -6.438 -1.604 13.277 1.00 88.00 215 VAL A C 1
ATOM 1724 O O . VAL A 1 215 ? -5.748 -1.897 12.299 1.00 88.00 215 VAL A O 1
ATOM 1727 N N . ARG A 1 216 ? -7.690 -1.140 13.197 1.00 85.81 216 ARG A N 1
ATOM 1728 C CA . ARG A 1 216 ? -8.390 -0.826 11.947 1.00 85.81 216 ARG A CA 1
ATOM 1729 C C . ARG A 1 216 ? -8.547 0.679 11.794 1.00 85.81 216 ARG A C 1
ATOM 1731 O O . ARG A 1 216 ? -9.292 1.302 12.546 1.00 85.81 216 ARG A O 1
ATOM 1738 N N . ASP A 1 217 ? -7.923 1.224 10.763 1.00 80.81 217 ASP A N 1
ATOM 1739 C CA . ASP A 1 217 ? -8.106 2.603 10.333 1.00 80.81 217 ASP A CA 1
ATOM 1740 C C . ASP A 1 217 ? -9.246 2.682 9.310 1.00 80.81 217 ASP A C 1
ATOM 1742 O O . ASP A 1 217 ? -9.240 1.976 8.299 1.00 80.81 217 ASP A O 1
ATOM 1746 N N . CYS A 1 218 ? -10.209 3.575 9.551 1.00 77.38 218 CYS A N 1
ATOM 1747 C CA . CYS A 1 218 ? -11.223 3.958 8.570 1.00 77.38 218 CYS A CA 1
ATOM 1748 C C . CYS A 1 218 ? -11.109 5.454 8.281 1.00 77.38 218 CYS A C 1
ATOM 1750 O O . CYS A 1 218 ? -11.214 6.263 9.205 1.00 77.38 218 CYS A O 1
ATOM 1752 N N . PHE A 1 219 ? -10.943 5.845 7.017 1.00 75.44 219 PHE A N 1
ATOM 1753 C CA . PHE A 1 219 ? -10.863 7.257 6.643 1.00 75.44 219 PHE A CA 1
ATOM 1754 C C . PHE A 1 219 ? -11.939 7.638 5.634 1.00 75.44 219 PHE A C 1
ATOM 1756 O O . PHE A 1 219 ? -12.203 6.944 4.657 1.00 75.44 219 PHE A O 1
ATOM 1763 N N . VAL A 1 220 ? -12.567 8.773 5.920 1.00 72.12 220 VAL A N 1
ATOM 1764 C CA . VAL A 1 220 ? -13.735 9.301 5.200 1.00 72.12 220 VAL A CA 1
ATOM 1765 C C . VAL A 1 220 ? -13.627 10.819 4.980 1.00 72.12 220 VAL A C 1
ATOM 1767 O O . VAL A 1 220 ? -14.619 11.484 4.701 1.00 72.12 220 VAL A O 1
ATOM 1770 N N . ASN A 1 221 ? -12.441 11.399 5.215 1.00 71.94 221 ASN A N 1
ATOM 1771 C CA . ASN A 1 221 ? -12.178 12.836 5.089 1.00 71.94 221 ASN A CA 1
ATOM 1772 C C . ASN A 1 221 ? -10.676 13.102 4.859 1.00 71.94 221 ASN A C 1
ATOM 1774 O O . ASN A 1 221 ? -9.948 13.471 5.784 1.00 71.94 221 ASN A O 1
ATOM 1778 N N . GLU A 1 222 ? -10.202 12.859 3.638 1.00 71.56 222 GLU A N 1
ATOM 1779 C CA . GLU A 1 222 ? -8.796 13.001 3.250 1.00 71.56 222 GLU A CA 1
ATOM 1780 C C . GLU A 1 222 ? -8.544 14.318 2.508 1.00 71.56 222 GLU A C 1
ATOM 1782 O O . GLU A 1 222 ? -9.021 14.553 1.402 1.00 71.56 222 GLU A O 1
ATOM 1787 N N . LYS A 1 223 ? -7.676 15.165 3.061 1.00 69.88 223 LYS A N 1
ATOM 1788 C CA . LYS A 1 223 ? -7.351 16.448 2.439 1.00 69.88 223 LYS A CA 1
ATOM 1789 C C . LYS A 1 223 ? -6.600 16.324 1.103 1.00 69.88 223 LYS A C 1
ATOM 1791 O O . LYS A 1 223 ? -6.665 17.213 0.252 1.00 69.88 223 LYS A O 1
ATOM 1796 N N . ALA A 1 224 ? -5.863 15.242 0.902 1.00 69.44 224 ALA A N 1
ATOM 1797 C CA . ALA A 1 224 ? -5.176 14.959 -0.350 1.00 69.44 224 ALA A CA 1
ATOM 1798 C C . ALA A 1 224 ? -6.138 14.600 -1.497 1.00 69.44 224 ALA A C 1
ATOM 1800 O O . ALA A 1 224 ? -5.731 14.657 -2.657 1.00 69.44 224 ALA A O 1
ATOM 1801 N N . TYR A 1 225 ? -7.395 14.261 -1.196 1.00 71.56 225 TYR A N 1
ATOM 1802 C CA . TYR A 1 225 ? -8.385 13.796 -2.158 1.00 71.56 225 TYR A CA 1
ATOM 1803 C C . TYR A 1 225 ? -9.530 14.806 -2.280 1.00 71.56 225 TYR A C 1
ATOM 1805 O O . TYR A 1 225 ? -10.441 14.827 -1.457 1.00 71.56 225 TYR A O 1
ATOM 1813 N N . PRO A 1 226 ? -9.537 15.646 -3.337 1.00 71.88 226 PRO A N 1
ATOM 1814 C CA . PRO A 1 226 ? -10.525 16.710 -3.485 1.00 71.88 226 PRO A CA 1
ATOM 1815 C C . PRO A 1 226 ? -11.996 16.264 -3.453 1.00 71.88 226 PRO A C 1
ATOM 1817 O O . PRO A 1 226 ? -12.880 17.067 -3.163 1.00 71.88 226 PRO A O 1
ATOM 1820 N N . TRP A 1 227 ? -12.274 14.997 -3.760 1.00 70.94 227 TRP A N 1
ATOM 1821 C CA . TRP A 1 227 ? -13.626 14.439 -3.758 1.00 70.94 227 TRP A CA 1
ATOM 1822 C C . TRP A 1 227 ? -14.169 14.142 -2.355 1.00 70.94 227 TRP A C 1
ATOM 1824 O O . TRP A 1 227 ? -15.386 14.141 -2.184 1.00 70.94 227 TRP A O 1
ATOM 1834 N N . THR A 1 228 ? -13.320 14.005 -1.333 1.00 69.56 228 THR A N 1
ATOM 1835 C CA . THR A 1 228 ? -13.795 13.745 0.037 1.00 69.56 228 THR A CA 1
ATOM 1836 C C . THR A 1 228 ? -14.337 15.014 0.713 1.00 69.56 228 THR A C 1
ATOM 1838 O O . THR A 1 228 ? -14.970 14.948 1.765 1.00 69.56 228 THR A O 1
ATOM 1841 N N . TYR A 1 229 ? -14.138 16.195 0.108 1.00 66.00 229 TYR A N 1
ATOM 1842 C CA . TYR A 1 229 ? -14.616 17.490 0.619 1.00 66.00 229 TYR A CA 1
ATOM 1843 C C . TYR A 1 229 ? -16.092 17.790 0.327 1.00 66.00 229 TYR A C 1
ATOM 1845 O O . TYR A 1 229 ? -16.642 18.759 0.856 1.00 66.00 229 TYR A O 1
ATOM 1853 N N . VAL A 1 230 ? -16.764 16.993 -0.510 1.00 58.28 230 VAL A N 1
ATOM 1854 C CA . VAL A 1 230 ? -18.151 17.263 -0.941 1.00 58.28 230 VAL A CA 1
ATOM 1855 C C . VAL A 1 230 ? -19.123 17.318 0.255 1.00 58.28 230 VAL A C 1
ATOM 1857 O O . VAL A 1 230 ? -20.141 18.012 0.211 1.00 58.28 230 VAL A O 1
ATOM 1860 N N . TRP A 1 231 ? -18.766 16.691 1.377 1.00 50.78 231 TRP A N 1
ATOM 1861 C CA . TRP A 1 231 ? -19.546 16.686 2.616 1.00 50.78 231 TRP A CA 1
ATOM 1862 C C . TRP A 1 231 ? -19.456 17.980 3.445 1.00 50.78 231 TRP A C 1
ATOM 1864 O O . TRP A 1 231 ? -20.349 18.245 4.250 1.00 50.78 231 TRP A O 1
ATOM 1874 N N . GLU A 1 232 ? -18.446 18.835 3.248 1.00 45.94 232 GLU A N 1
ATOM 1875 C CA . GLU A 1 232 ? -18.402 20.155 3.906 1.00 45.94 232 GLU A CA 1
ATOM 1876 C C . GLU A 1 232 ? -19.413 21.136 3.287 1.00 45.94 232 GLU A C 1
ATOM 1878 O O . GLU A 1 232 ? -19.984 21.980 3.986 1.00 45.94 232 GLU A O 1
ATOM 1883 N N . ILE A 1 233 ? -19.719 20.979 1.995 1.00 43.75 233 ILE A N 1
ATOM 1884 C CA . ILE A 1 233 ? -20.658 21.839 1.257 1.00 43.75 233 ILE A CA 1
ATOM 1885 C C . ILE A 1 233 ? -22.113 21.615 1.717 1.00 43.75 233 ILE A C 1
ATOM 1887 O O . ILE A 1 233 ? -22.926 22.539 1.674 1.00 43.75 233 ILE A O 1
ATOM 1891 N N . SER A 1 234 ? -22.464 20.428 2.226 1.00 41.03 234 SER A N 1
ATOM 1892 C CA . SER A 1 234 ? -23.812 20.164 2.757 1.00 41.03 234 SER A CA 1
ATOM 1893 C C . SER A 1 234 ? -24.034 20.737 4.168 1.00 41.03 234 SER A C 1
ATOM 1895 O O . SER A 1 234 ? -25.165 21.084 4.521 1.00 41.03 234 SER A O 1
ATOM 1897 N N . ARG A 1 235 ? -22.967 20.926 4.962 1.00 37.88 235 ARG A N 1
ATOM 1898 C CA . ARG A 1 235 ? -23.025 21.569 6.292 1.00 37.88 235 ARG A CA 1
ATOM 1899 C C . ARG A 1 235 ? -23.165 23.089 6.234 1.00 37.88 235 ARG A C 1
ATOM 1901 O O . ARG A 1 235 ? -23.726 23.679 7.155 1.00 37.88 235 ARG A O 1
ATOM 1908 N N . SER A 1 236 ? -22.696 23.738 5.168 1.00 37.00 236 SER A N 1
ATOM 1909 C CA . SER A 1 236 ? -22.874 25.189 5.004 1.00 37.00 236 SER A CA 1
ATOM 1910 C C . SER A 1 236 ? -24.304 25.571 4.603 1.00 37.00 236 SER A C 1
ATOM 1912 O O . SER A 1 236 ? -24.731 26.690 4.875 1.00 37.00 236 SER A O 1
ATOM 1914 N N . ARG A 1 237 ? -25.085 24.636 4.038 1.00 39.00 237 ARG A N 1
ATOM 1915 C CA . ARG A 1 237 ? -26.497 24.860 3.679 1.00 39.00 237 ARG A CA 1
ATOM 1916 C C . ARG A 1 237 ? -27.499 24.568 4.798 1.00 39.00 237 ARG A C 1
ATOM 1918 O O . ARG A 1 237 ? -28.615 25.063 4.732 1.00 39.00 237 ARG A O 1
ATOM 1925 N N . THR A 1 238 ? -27.121 23.838 5.847 1.00 40.56 238 THR A N 1
ATOM 1926 C CA . THR A 1 238 ? -28.020 23.507 6.974 1.00 40.56 238 THR A CA 1
ATOM 1927 C C . THR A 1 238 ? -27.975 24.501 8.140 1.00 40.56 238 THR A C 1
ATOM 1929 O O . THR A 1 238 ? -28.702 24.327 9.109 1.00 40.56 238 THR A O 1
ATOM 1932 N N . ARG A 1 239 ? -27.194 25.589 8.049 1.00 35.91 239 ARG A N 1
ATOM 1933 C CA . ARG A 1 239 ? -27.196 26.695 9.037 1.00 35.91 239 ARG A CA 1
ATOM 1934 C C . ARG A 1 239 ? -28.137 27.858 8.694 1.00 35.91 239 ARG A C 1
ATOM 1936 O O . ARG A 1 239 ? -28.011 28.937 9.261 1.00 35.91 239 ARG A O 1
ATOM 1943 N N . SER A 1 240 ? -29.073 27.651 7.772 1.00 38.88 240 SER A N 1
ATOM 1944 C CA . SER A 1 240 ? -30.098 28.645 7.430 1.00 38.88 240 SER A CA 1
ATOM 1945 C C . SER A 1 240 ? -31.462 27.982 7.257 1.00 38.88 240 SER A C 1
ATOM 1947 O O . SER A 1 240 ? -31.967 27.881 6.146 1.00 38.88 240 SER A O 1
ATOM 1949 N N . CYS A 1 241 ? -32.016 27.496 8.368 1.00 36.91 241 CYS A N 1
ATOM 1950 C CA . CYS A 1 241 ? -33.445 27.307 8.637 1.00 36.91 241 CYS A CA 1
ATOM 1951 C C . CYS A 1 241 ? -33.643 27.422 10.151 1.00 36.91 241 CYS A C 1
ATOM 1953 O O . CYS A 1 241 ? -32.834 26.801 10.878 1.00 36.91 241 CYS A O 1
#